Protein AF-0000000087191511 (afdb_homodimer)

Secondary structure (DSSP, 8-state):
--PPPHHHHHHHHHHHHHHTT-EEEE-B-TT-TT--SEEEEETTEEEEEEE--TT----HHHHHHHHHHHHTT--EEEE-SHHHHHHHHHHHHHHHHHHHHHH-/--PPPHHHHHHHHHHHHHHTT-EEEE-B-TT-TT--SEEEEETTEEEEEEE--TT----HHHHHHHHHHHHTT--EEEE-SHHHHHHHHHHHHHHHHHHHHHH-

Nearest PDB structures (foldseek):
  4qbo-assembly1_A-2  TM=9.593E-01  e=1.090E-08  Streptococcus phage P9
  4qbn-assembly1_A  TM=9.266E-01  e=2.218E-06  Salmonella phage SETP3
  4qbl-assembly3_D  TM=7.708E-01  e=3.310E-03  Psychrobacter sp. PRwf-1
  4qbl-assembly1_A  TM=7.466E-01  e=2.429E-02  Psychrobacter sp. PRwf-1
  3fov-assembly1_A  TM=5.081E-01  e=8.968E-03  Rhodopseudomonas palustris CGA009

Organism: Streptomyces mobaraensis (NCBI:txid35621)

pLDDT: mean 93.74, std 12.34, range [38.16, 98.94]

Radius of gyration: 17.84 Å; Cα contacts (8 Å, |Δi|>4): 354; chains: 2; bounding box: 36×60×48 Å

InterPro domains:
  IPR011856 tRNA endonuclease-like domain superfamily [G3DSA:3.40.1350.10] (3-92)
  IPR014883 VRR-NUC domain [PF08774] (28-79)
  IPR014883 VRR-NUC domain [SM00990] (4-83)

Sequence (208 aa):
MTRTRESTIEDYLLSQCRAHGFLCLKFVSPARGGVPDRIVVTPCGTVFVEVKRPGGQLRKLQQLTHAKLRRHGAEVHVVDDKPSVDVFIAHLFKTASGQQRAASMTRTRESTIEDYLLSQCRAHGFLCLKFVSPARGGVPDRIVVTPCGTVFVEVKRPGGQLRKLQQLTHAKLRRHGAEVHVVDDKPSVDVFIAHLFKTASGQQRAAS

Solvent-accessible surface area (backbone atoms only — not comparable to full-atom values): 11068 Å² total; per-residue (Å²): 127,87,74,67,52,45,63,58,41,49,51,48,45,51,51,51,29,54,75,71,67,32,45,73,40,54,46,41,32,84,100,48,74,38,63,43,51,27,36,37,30,27,74,69,41,49,37,34,34,28,73,34,28,68,89,55,73,80,50,69,57,30,50,52,38,48,49,51,43,39,75,31,37,42,50,76,45,77,29,35,41,66,69,48,38,50,51,50,50,51,50,54,47,50,53,36,50,53,52,52,58,68,70,98,126,86,74,67,50,45,65,58,40,48,51,50,45,52,52,51,29,54,75,69,66,33,44,72,40,54,45,41,30,85,98,48,74,39,63,43,49,27,38,38,31,27,74,70,42,48,36,33,35,29,74,34,28,69,88,55,74,79,50,70,56,30,50,53,37,50,50,50,43,41,74,29,38,42,51,75,46,79,31,35,41,67,67,49,38,52,51,51,52,50,51,54,48,52,52,37,51,54,53,51,57,69,73,98

Foldseek 3Di:
DPFDDLVVQVVLLCVLCVVVVKDKDQDDDPPQPQFAGIWIQDPLGIAGEHTAAVVDDRDPSNVVVVVVCVVVPHHYYYDHDNVSSVVVSVVRVVSRVVVVVVVD/DPFDDLVVQVVLLCVLCVVVVKDKDQDDDPPQPQFAGIWIQDPLGIAGEHTAAVVDDRDPSNVVVVVVCVVVPHHYYYDHDNVSSVVVSVVRVVSRVVVVVVVD

Structure (mmCIF, N/CA/C/O backbone):
data_AF-0000000087191511-model_v1
#
loop_
_entity.id
_entity.type
_entity.pdbx_description
1 polymer 'VRR-NUC domain-containing protein'
#
loop_
_atom_site.group_PDB
_atom_site.id
_atom_site.type_symbol
_atom_site.label_atom_id
_atom_site.label_alt_id
_atom_site.label_comp_id
_atom_site.label_asym_id
_atom_site.label_entity_id
_atom_site.label_seq_id
_atom_site.pdbx_PDB_ins_code
_atom_site.Cartn_x
_atom_site.Cartn_y
_atom_site.Cartn_z
_atom_site.occupancy
_atom_site.B_iso_or_equiv
_atom_site.auth_seq_id
_atom_site.auth_comp_id
_atom_site.auth_asym_id
_atom_site.auth_atom_id
_atom_site.pdbx_PDB_model_num
ATOM 1 N N . MET A 1 1 ? -7.117 -35.781 -4.031 1 53.19 1 MET A N 1
ATOM 2 C CA . MET A 1 1 ? -6.227 -34.844 -4.707 1 53.19 1 MET A CA 1
ATOM 3 C C . MET A 1 1 ? -5.852 -33.688 -3.781 1 53.19 1 MET A C 1
ATOM 5 O O . MET A 1 1 ? -6.727 -33 -3.246 1 53.19 1 MET A O 1
ATOM 9 N N . THR A 1 2 ? -4.734 -33.812 -3.141 1 68.69 2 THR A N 1
ATOM 10 C CA . THR A 1 2 ? -4.359 -32.938 -2.025 1 68.69 2 THR A CA 1
ATOM 11 C C . THR A 1 2 ? -4.586 -31.469 -2.379 1 68.69 2 THR A C 1
ATOM 13 O O . THR A 1 2 ? -4.242 -31.031 -3.477 1 68.69 2 THR A O 1
ATOM 16 N N . ARG A 1 3 ? -5.598 -30.828 -1.745 1 85.25 3 ARG A N 1
ATOM 17 C CA . ARG A 1 3 ? -5.996 -29.453 -1.972 1 85.25 3 ARG A CA 1
ATOM 18 C C . ARG A 1 3 ? -4.805 -28.516 -1.834 1 85.25 3 ARG A C 1
ATOM 20 O O . ARG A 1 3 ? -4.07 -28.562 -0.844 1 85.25 3 ARG A O 1
ATOM 27 N N . THR A 1 4 ? -4.52 -27.812 -2.928 1 91 4 THR A N 1
ATOM 28 C CA . THR A 1 4 ? -3.428 -26.844 -2.887 1 91 4 THR A CA 1
ATOM 29 C C . THR A 1 4 ? -3.633 -25.844 -1.751 1 91 4 THR A C 1
ATOM 31 O O . THR A 1 4 ? -4.711 -25.266 -1.613 1 91 4 THR A O 1
ATOM 34 N N . ARG A 1 5 ? -2.668 -25.734 -0.906 1 95 5 ARG A N 1
ATOM 35 C CA . ARG A 1 5 ? -2.707 -24.812 0.219 1 95 5 ARG A CA 1
ATOM 36 C C . ARG A 1 5 ? -2.5 -23.375 -0.249 1 95 5 ARG A C 1
ATOM 38 O O . ARG A 1 5 ? -1.756 -23.125 -1.199 1 95 5 ARG A O 1
ATOM 45 N N . GLU A 1 6 ? -3.139 -22.484 0.484 1 97.38 6 GLU A N 1
ATOM 46 C CA . GLU A 1 6 ? -2.982 -21.062 0.186 1 97.38 6 GLU A CA 1
ATOM 47 C C . GLU A 1 6 ? -1.516 -20.641 0.254 1 97.38 6 GLU A C 1
ATOM 49 O O . GLU A 1 6 ? -1.059 -19.828 -0.557 1 97.38 6 GLU A O 1
ATOM 54 N N . SER A 1 7 ? -0.73 -21.234 1.152 1 97.94 7 SER A N 1
ATOM 55 C CA . SER A 1 7 ? 0.676 -20.891 1.339 1 97.94 7 SER A CA 1
ATOM 56 C C . SER A 1 7 ? 1.492 -21.219 0.09 1 97.94 7 SER A C 1
ATOM 58 O O . SER A 1 7 ? 2.471 -20.531 -0.211 1 97.94 7 SER A O 1
ATOM 60 N N . THR A 1 8 ? 1.096 -22.219 -0.636 1 98.12 8 THR A N 1
ATOM 61 C CA . THR A 1 8 ? 1.777 -22.578 -1.873 1 98.12 8 THR A CA 1
ATOM 62 C C . THR A 1 8 ? 1.661 -21.469 -2.902 1 98.12 8 THR A C 1
ATOM 64 O O . THR A 1 8 ? 2.637 -21.125 -3.578 1 98.12 8 THR A O 1
ATOM 67 N N . ILE A 1 9 ? 0.481 -20.953 -3.055 1 98.62 9 ILE A N 1
ATOM 68 C CA . ILE A 1 9 ? 0.229 -19.875 -4.004 1 98.62 9 ILE A CA 1
ATOM 69 C C . ILE A 1 9 ? 0.927 -18.594 -3.539 1 98.62 9 ILE A C 1
ATOM 71 O O . ILE A 1 9 ? 1.533 -17.891 -4.34 1 98.62 9 ILE A O 1
ATOM 75 N N . GLU A 1 10 ? 0.868 -18.312 -2.229 1 98.75 10 GLU A N 1
ATOM 76 C CA . GLU A 1 10 ? 1.534 -17.141 -1.665 1 98.75 10 GLU A CA 1
ATOM 77 C C . GLU A 1 10 ? 3.045 -17.219 -1.877 1 98.75 10 GLU A C 1
ATOM 79 O O . GLU A 1 10 ? 3.664 -16.234 -2.291 1 98.75 10 GLU A O 1
ATOM 84 N N . ASP A 1 11 ? 3.613 -18.375 -1.622 1 98.75 11 ASP A N 1
ATOM 85 C CA . ASP A 1 11 ? 5.047 -18.562 -1.826 1 98.75 11 ASP A CA 1
ATOM 86 C C . ASP A 1 11 ? 5.422 -18.359 -3.293 1 98.75 11 ASP A C 1
ATOM 88 O O . ASP A 1 11 ? 6.465 -17.781 -3.598 1 98.75 11 ASP A O 1
ATOM 92 N N . TYR A 1 12 ? 4.609 -18.891 -4.176 1 98.81 12 TYR A N 1
ATOM 93 C CA . TYR A 1 12 ? 4.855 -18.734 -5.605 1 98.81 12 TYR A CA 1
ATOM 94 C C . TYR A 1 12 ? 4.77 -17.266 -6.02 1 98.81 12 TYR A C 1
ATOM 96 O O . TYR A 1 12 ? 5.594 -16.781 -6.801 1 98.81 12 TYR A O 1
ATOM 104 N N . LEU A 1 13 ? 3.781 -16.531 -5.5 1 98.88 13 LEU A N 1
ATOM 105 C CA . LEU A 1 13 ? 3.662 -15.094 -5.746 1 98.88 13 LEU A CA 1
ATOM 106 C C . LEU A 1 13 ? 4.93 -14.359 -5.324 1 98.88 13 LEU A C 1
ATOM 108 O O . LEU A 1 13 ? 5.48 -13.57 -6.09 1 98.88 13 LEU A O 1
ATOM 112 N N . LEU A 1 14 ? 5.406 -14.648 -4.055 1 98.81 14 LEU A N 1
ATOM 113 C CA . LEU A 1 14 ? 6.602 -14 -3.537 1 98.81 14 LEU A CA 1
ATOM 114 C C . LEU A 1 14 ? 7.812 -14.305 -4.414 1 98.81 14 LEU A C 1
ATOM 116 O O . LEU A 1 14 ? 8.602 -13.406 -4.723 1 98.81 14 LEU A O 1
ATOM 120 N N . SER A 1 15 ? 7.926 -15.586 -4.816 1 98.81 15 SER A N 1
ATOM 121 C CA . SER A 1 15 ? 9.039 -16 -5.664 1 98.81 15 SER A CA 1
ATOM 122 C C . SER A 1 15 ? 9 -15.297 -7.016 1 98.81 15 SER A C 1
ATOM 124 O O . SER A 1 15 ? 10.039 -14.867 -7.527 1 98.81 15 SER A O 1
ATOM 126 N N . GLN A 1 16 ? 7.859 -15.195 -7.645 1 98.81 16 GLN A N 1
ATOM 127 C CA . GLN A 1 16 ? 7.719 -14.547 -8.945 1 98.81 16 GLN A CA 1
ATOM 128 C C . GLN A 1 16 ? 8 -13.055 -8.844 1 98.81 16 GLN A C 1
ATOM 130 O O . GLN A 1 16 ? 8.656 -12.477 -9.719 1 98.81 16 GLN A O 1
ATOM 135 N N . CYS A 1 17 ? 7.492 -12.398 -7.797 1 98.69 17 CYS A N 1
ATOM 136 C CA . CYS A 1 17 ? 7.805 -10.992 -7.598 1 98.69 17 CYS A CA 1
ATOM 137 C C . CYS A 1 17 ? 9.312 -10.773 -7.52 1 98.69 17 CYS A C 1
ATOM 139 O O . CYS A 1 17 ? 9.844 -9.883 -8.18 1 98.69 17 CYS A O 1
ATOM 141 N N . ARG A 1 18 ? 9.891 -11.586 -6.703 1 98.25 18 ARG A N 1
ATOM 142 C CA . ARG A 1 18 ? 11.336 -11.477 -6.551 1 98.25 18 ARG A CA 1
ATOM 143 C C . ARG A 1 18 ? 12.047 -11.672 -7.891 1 98.25 18 ARG A C 1
ATOM 145 O O . ARG A 1 18 ? 12.945 -10.906 -8.234 1 98.25 18 ARG A O 1
ATOM 152 N N . ALA A 1 19 ? 11.656 -12.625 -8.656 1 98.06 19 ALA A N 1
ATOM 153 C CA . ALA A 1 19 ? 12.281 -12.953 -9.93 1 98.06 19 ALA A CA 1
ATOM 154 C C . ALA A 1 19 ? 12.156 -11.797 -10.922 1 98.06 19 ALA A C 1
ATOM 156 O O . ALA A 1 19 ? 12.992 -11.633 -11.805 1 98.06 19 ALA A O 1
ATOM 157 N N . HIS A 1 20 ? 11.18 -11.008 -10.766 1 97.38 20 HIS A N 1
ATOM 158 C CA . HIS A 1 20 ? 10.914 -9.961 -11.742 1 97.38 20 HIS A CA 1
ATOM 159 C C . HIS A 1 20 ? 11.242 -8.578 -11.172 1 97.38 20 HIS A C 1
ATOM 161 O O . HIS A 1 20 ? 10.93 -7.559 -11.797 1 97.38 20 HIS A O 1
ATOM 167 N N . GLY A 1 21 ? 11.742 -8.523 -9.922 1 96.94 21 GLY A N 1
ATOM 168 C CA . GLY A 1 21 ? 12.219 -7.285 -9.336 1 96.94 21 GLY A CA 1
ATOM 169 C C . GLY A 1 21 ? 11.109 -6.453 -8.719 1 96.94 21 GLY A C 1
ATOM 170 O O . GLY A 1 21 ? 11.242 -5.234 -8.586 1 96.94 21 GLY A O 1
ATOM 171 N N . PHE A 1 22 ? 10.008 -7.035 -8.469 1 98.25 22 PHE A N 1
ATOM 172 C CA . PHE A 1 22 ? 8.922 -6.352 -7.777 1 98.25 22 PHE A CA 1
ATOM 173 C C . PHE A 1 22 ? 9.039 -6.531 -6.27 1 98.25 22 PHE A C 1
ATOM 175 O O . PHE A 1 22 ? 9.477 -7.586 -5.801 1 98.25 22 PHE A O 1
ATOM 182 N N . LEU A 1 23 ? 8.734 -5.523 -5.539 1 98.62 23 LEU A N 1
ATOM 183 C CA . LEU A 1 23 ? 8.719 -5.609 -4.086 1 98.62 23 LEU A CA 1
ATOM 184 C C . LEU A 1 23 ? 7.344 -6.016 -3.578 1 98.62 23 LEU A C 1
ATOM 186 O O . LEU A 1 23 ? 6.348 -5.34 -3.859 1 98.62 23 LEU A O 1
ATOM 190 N N . CYS A 1 24 ? 7.277 -7.168 -2.93 1 98.81 24 CYS A N 1
ATOM 191 C CA . CYS A 1 24 ? 6.027 -7.734 -2.438 1 98.81 24 CYS A CA 1
ATOM 192 C C . CYS A 1 24 ? 5.98 -7.715 -0.914 1 98.81 24 CYS A C 1
ATOM 194 O O . CYS A 1 24 ? 6.707 -8.461 -0.256 1 98.81 24 CYS A O 1
ATOM 196 N N . LEU A 1 25 ? 5.098 -6.887 -0.295 1 98.81 25 LEU A N 1
ATOM 197 C CA . LEU A 1 25 ? 5.055 -6.676 1.148 1 98.81 25 LEU A CA 1
ATOM 198 C C 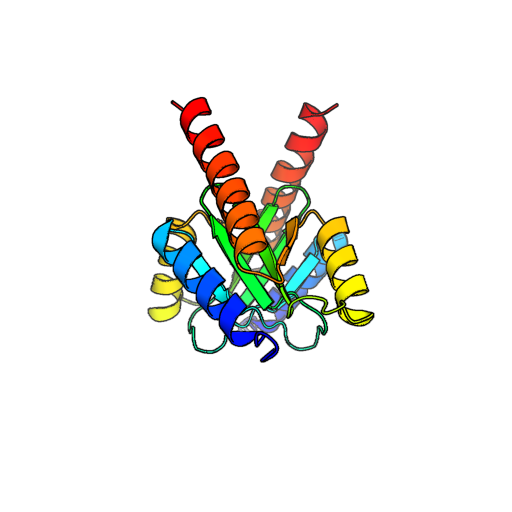. LEU A 1 25 ? 3.775 -7.254 1.743 1 98.81 25 LEU A C 1
ATOM 200 O O . LEU A 1 25 ? 2.701 -7.145 1.146 1 98.81 25 LEU A O 1
ATOM 204 N N . LYS A 1 26 ? 3.92 -7.906 2.891 1 98.81 26 LYS A N 1
ATOM 205 C CA . LYS A 1 26 ? 2.709 -8.242 3.633 1 98.81 26 LYS A CA 1
ATOM 206 C C . LYS A 1 26 ? 1.94 -6.984 4.031 1 98.81 26 LYS A C 1
ATOM 208 O O . LYS A 1 26 ? 2.539 -5.992 4.449 1 98.81 26 LYS A O 1
ATOM 213 N N . PHE A 1 27 ? 0.687 -7.008 3.896 1 98.88 27 PHE A N 1
ATOM 214 C CA . PHE A 1 27 ? -0.136 -5.848 4.215 1 98.88 27 PHE A CA 1
ATOM 215 C C . PHE A 1 27 ? -1.101 -6.16 5.352 1 98.88 27 PHE A C 1
ATOM 217 O O . PHE A 1 27 ? -1.953 -7.043 5.223 1 98.88 27 PHE A O 1
ATOM 224 N N . VAL A 1 28 ? -0.92 -5.535 6.434 1 98.81 28 VAL A N 1
ATOM 225 C CA . VAL A 1 28 ? -1.835 -5.543 7.566 1 98.81 28 VAL A CA 1
ATOM 226 C C . VAL A 1 28 ? -2.258 -4.113 7.902 1 98.81 28 VAL A C 1
ATOM 228 O O . VAL A 1 28 ? -1.428 -3.203 7.922 1 98.81 28 VAL A O 1
ATOM 231 N N . SER A 1 29 ? -3.453 -3.852 8 1 98.75 29 SER A N 1
ATOM 232 C CA . SER A 1 29 ? -4 -2.574 8.445 1 98.75 29 SER A CA 1
ATOM 233 C C . SER A 1 29 ? -4.871 -2.75 9.688 1 98.75 29 SER A C 1
ATOM 235 O O . SER A 1 29 ? -6.066 -3.025 9.578 1 98.75 29 SER A O 1
ATOM 237 N N . PRO A 1 30 ? -4.195 -2.494 10.82 1 97.31 30 PRO A N 1
ATOM 238 C CA . PRO A 1 30 ? -4.969 -2.684 12.055 1 97.31 30 PRO A CA 1
ATOM 239 C C . PRO A 1 30 ? -6.281 -1.905 12.047 1 97.31 30 PRO A C 1
ATOM 241 O O . PRO A 1 30 ? -6.332 -0.776 11.555 1 97.31 30 PRO A O 1
ATOM 244 N N . ALA A 1 31 ? -7.355 -2.432 12.516 1 91.69 31 ALA A N 1
ATOM 245 C CA . ALA A 1 31 ? -8.688 -1.854 12.688 1 91.69 31 ALA A CA 1
ATOM 246 C C . ALA A 1 31 ? -9.492 -1.941 11.398 1 91.69 31 ALA A C 1
ATOM 248 O O . ALA A 1 31 ? -10.664 -1.551 11.359 1 91.69 31 ALA A O 1
ATOM 249 N N . ARG A 1 32 ? -8.742 -2.371 10.281 1 96.69 32 ARG A N 1
ATOM 250 C CA . ARG A 1 32 ? -9.445 -2.578 9.023 1 96.69 32 ARG A CA 1
ATOM 251 C C . ARG A 1 32 ? -9.359 -4.031 8.57 1 96.69 32 ARG A C 1
ATOM 253 O O . ARG A 1 32 ? -8.289 -4.5 8.18 1 96.69 32 ARG A O 1
ATOM 260 N N . GLY A 1 33 ? -10.484 -4.656 8.656 1 97.44 33 GLY A N 1
ATOM 261 C CA . GLY A 1 33 ? -10.523 -6.043 8.211 1 97.44 33 GLY A CA 1
ATOM 262 C C . GLY A 1 33 ? -10.664 -6.188 6.711 1 97.44 33 GLY A C 1
ATOM 263 O O . GLY A 1 33 ? -11.078 -5.25 6.027 1 97.44 33 GLY A O 1
ATOM 264 N N . GLY A 1 34 ? -10.266 -7.254 6.191 1 98.69 34 GLY A N 1
ATOM 265 C CA . GLY A 1 34 ? -10.555 -7.633 4.816 1 98.69 34 GLY A CA 1
ATOM 266 C C . GLY A 1 34 ? -9.57 -7.047 3.822 1 98.69 34 GLY A C 1
ATOM 267 O O . GLY A 1 34 ? -9.766 -7.168 2.609 1 98.69 34 GLY A O 1
ATOM 268 N N . VAL A 1 35 ? -8.531 -6.371 4.293 1 98.88 35 VAL A N 1
ATOM 269 C CA . VAL A 1 35 ? -7.562 -5.812 3.355 1 98.88 35 VAL A CA 1
ATOM 270 C C . VAL A 1 35 ? -6.855 -6.938 2.607 1 98.88 35 VAL A C 1
ATOM 272 O O . VAL A 1 35 ? -6.758 -8.062 3.111 1 98.88 35 VAL A O 1
ATOM 275 N N . PRO A 1 36 ? -6.406 -6.688 1.38 1 98.94 36 PRO A N 1
ATOM 276 C CA . PRO A 1 36 ? -5.68 -7.723 0.636 1 98.94 36 PRO A CA 1
ATOM 277 C C . PRO A 1 36 ? -4.41 -8.18 1.349 1 98.94 36 PRO A C 1
ATOM 279 O O . PRO A 1 36 ? -3.85 -7.438 2.158 1 98.94 36 PRO A O 1
ATOM 282 N N . ASP A 1 37 ? -3.92 -9.305 1.039 1 98.88 37 ASP A N 1
ATOM 283 C CA . ASP A 1 37 ? -2.812 -9.961 1.73 1 98.88 37 ASP A CA 1
ATOM 284 C C . ASP A 1 37 ? -1.498 -9.227 1.474 1 98.88 37 ASP A C 1
ATOM 286 O O . ASP A 1 37 ? -0.616 -9.203 2.334 1 98.88 37 ASP A O 1
ATOM 290 N N . ARG A 1 38 ? -1.347 -8.703 0.227 1 98.94 38 ARG A N 1
ATOM 291 C CA . ARG A 1 38 ? -0.048 -8.188 -0.189 1 98.94 38 ARG A CA 1
ATOM 292 C C . ARG A 1 38 ? -0.195 -6.848 -0.904 1 98.94 38 ARG A C 1
ATOM 294 O O . ARG A 1 38 ? -1.213 -6.59 -1.551 1 98.94 38 ARG A O 1
ATOM 301 N N . ILE A 1 39 ? 0.798 -6.051 -0.769 1 98.94 39 ILE A N 1
ATOM 302 C CA . ILE A 1 39 ? 1.064 -4.883 -1.602 1 98.94 39 ILE A CA 1
ATOM 303 C C . ILE A 1 39 ? 2.271 -5.152 -2.498 1 98.94 39 ILE A C 1
ATOM 305 O O . ILE A 1 39 ? 3.32 -5.59 -2.02 1 98.94 39 ILE A O 1
ATOM 309 N N . VAL A 1 40 ? 2.123 -4.938 -3.732 1 98.88 40 VAL A N 1
ATOM 310 C CA . VAL A 1 40 ? 3.23 -5.125 -4.66 1 98.88 40 VAL A CA 1
ATOM 311 C C . VAL A 1 40 ? 3.635 -3.783 -5.266 1 98.88 40 VAL A C 1
ATOM 313 O O . VAL A 1 40 ? 2.814 -3.102 -5.883 1 98.88 40 VAL A O 1
ATOM 316 N N . VAL A 1 41 ? 4.871 -3.398 -5.043 1 98.69 41 VAL A N 1
ATOM 317 C CA . VAL A 1 41 ? 5.43 -2.131 -5.504 1 98.69 41 VAL A CA 1
ATOM 318 C C . VAL A 1 41 ? 6.227 -2.355 -6.789 1 98.69 41 VAL A C 1
ATOM 320 O O . VAL A 1 41 ? 7.129 -3.195 -6.828 1 98.69 41 VAL A O 1
ATOM 323 N N . THR A 1 42 ? 5.867 -1.657 -7.805 1 97.88 42 THR A N 1
ATOM 324 C CA . THR A 1 42 ? 6.531 -1.719 -9.102 1 97.88 42 THR A CA 1
ATOM 325 C C . THR A 1 42 ? 6.852 -0.317 -9.617 1 97.88 42 THR A C 1
ATOM 327 O O . THR A 1 42 ? 6.344 0.673 -9.086 1 97.88 42 THR A O 1
ATOM 330 N N . PRO A 1 43 ? 7.637 -0.196 -10.664 1 95.88 43 PRO A N 1
ATOM 331 C CA . PRO A 1 43 ? 7.93 1.129 -11.219 1 95.88 43 PRO A CA 1
ATOM 332 C C . PRO A 1 43 ? 6.691 1.823 -11.773 1 95.88 43 PRO A C 1
ATOM 334 O O . PRO A 1 43 ? 6.684 3.047 -11.938 1 95.88 43 PRO A O 1
ATOM 337 N N . CYS A 1 44 ? 5.699 1.089 -12.07 1 94.94 44 CYS A N 1
ATOM 338 C CA . CYS A 1 44 ? 4.523 1.674 -12.703 1 94.94 44 CYS A CA 1
ATOM 339 C C . CYS A 1 44 ? 3.414 1.909 -11.68 1 94.94 44 CYS A C 1
ATOM 341 O O . CYS A 1 44 ? 2.332 2.381 -12.031 1 94.94 44 CYS A O 1
ATOM 343 N N . GLY A 1 45 ? 3.721 1.587 -10.5 1 96.31 45 GLY A N 1
ATOM 344 C CA . GLY A 1 45 ? 2.742 1.854 -9.461 1 96.31 45 GLY A CA 1
ATOM 345 C C . GLY A 1 45 ? 2.658 0.751 -8.422 1 96.31 45 GLY A C 1
ATOM 346 O O . GLY A 1 45 ? 3.385 -0.243 -8.508 1 96.31 45 GLY A O 1
ATOM 347 N N . THR A 1 46 ? 1.856 0.927 -7.414 1 98.38 46 THR A N 1
ATOM 348 C CA . THR A 1 46 ? 1.598 0.006 -6.312 1 98.38 46 THR A CA 1
ATOM 349 C C . THR A 1 46 ? 0.222 -0.637 -6.457 1 98.38 46 THR A C 1
ATOM 351 O O . THR A 1 46 ? -0.77 0.053 -6.703 1 98.38 46 THR A O 1
ATOM 354 N N . VAL A 1 47 ? 0.182 -1.983 -6.363 1 98.69 47 VAL A N 1
ATOM 355 C CA . VAL A 1 47 ? -1.075 -2.709 -6.516 1 98.69 47 VAL A CA 1
ATOM 356 C C . VAL A 1 47 ? -1.276 -3.65 -5.328 1 98.69 47 VAL A C 1
ATOM 358 O O . VAL A 1 47 ? -0.326 -3.959 -4.605 1 98.69 47 VAL A O 1
ATOM 361 N N . PHE A 1 48 ? -2.549 -4.078 -5.094 1 98.94 48 PHE A N 1
ATOM 362 C CA . PHE A 1 48 ? -2.902 -4.969 -3.994 1 98.94 48 PHE A CA 1
ATOM 363 C C . PHE A 1 48 ? -3.256 -6.359 -4.516 1 98.94 48 PHE A C 1
ATOM 365 O O . PHE A 1 48 ? -3.89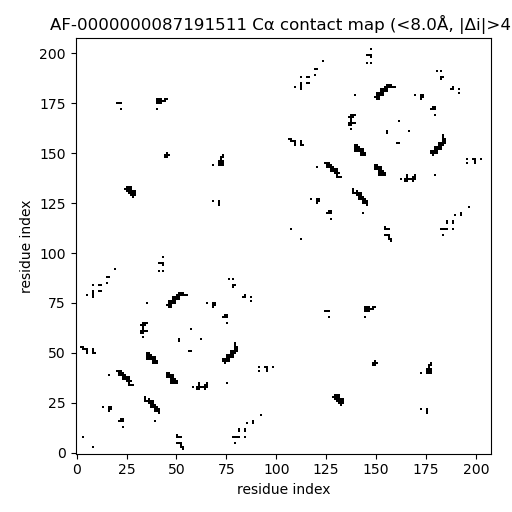3 -6.488 -5.562 1 98.94 48 PHE A O 1
ATOM 372 N N . VAL A 1 49 ? -2.885 -7.398 -3.793 1 98.94 49 VAL A N 1
ATOM 373 C CA . VAL A 1 49 ? -3.178 -8.75 -4.266 1 98.94 49 VAL A CA 1
ATOM 374 C C . VAL A 1 49 ? -3.691 -9.602 -3.105 1 98.94 49 VAL A C 1
ATOM 376 O O . VAL A 1 49 ? -3.129 -9.57 -2.008 1 98.94 49 VAL A O 1
ATOM 379 N N . GLU A 1 50 ? -4.777 -10.227 -3.262 1 98.94 50 GLU A N 1
ATOM 380 C CA . GLU A 1 50 ? -5.383 -11.211 -2.371 1 98.94 50 GLU A CA 1
ATOM 381 C C . GLU A 1 50 ? -5.105 -12.633 -2.85 1 98.94 50 GLU A C 1
ATOM 383 O O . GLU A 1 50 ? -5.285 -12.938 -4.031 1 98.94 50 GLU A O 1
ATOM 388 N N . VAL A 1 51 ? -4.633 -13.43 -1.965 1 98.94 51 VAL A N 1
ATOM 389 C CA . VAL A 1 51 ? -4.32 -14.812 -2.318 1 98.94 51 VAL A CA 1
ATOM 390 C C . VAL A 1 51 ? -5.402 -15.742 -1.773 1 98.94 51 VAL A C 1
ATOM 392 O O . VAL A 1 51 ? -5.805 -15.625 -0.614 1 98.94 51 VAL A O 1
ATOM 395 N N . LYS A 1 52 ? -5.895 -16.562 -2.623 1 98.75 52 LYS A N 1
ATOM 396 C CA . LYS A 1 52 ? -6.859 -17.594 -2.256 1 98.75 52 LYS A CA 1
ATOM 397 C C . LYS A 1 52 ? -6.375 -18.969 -2.684 1 98.75 52 LYS A C 1
ATOM 399 O O . LYS A 1 52 ? -5.508 -19.094 -3.549 1 98.75 52 LYS A O 1
ATOM 404 N N . ARG A 1 53 ? -6.891 -19.984 -2.023 1 97.56 53 ARG A N 1
ATOM 405 C CA . ARG A 1 53 ? -6.746 -21.328 -2.561 1 97.56 53 ARG A CA 1
ATOM 406 C C . ARG A 1 53 ? -7.621 -21.531 -3.793 1 97.56 53 ARG A C 1
ATOM 408 O O . ARG A 1 53 ? -8.578 -20.781 -4.008 1 97.56 53 ARG A O 1
ATOM 415 N N . PRO A 1 54 ? -7.199 -22.531 -4.656 1 96.44 54 PRO A N 1
ATOM 416 C CA . PRO A 1 54 ? -8.047 -22.797 -5.816 1 96.44 54 PRO A CA 1
ATOM 417 C C . PRO A 1 54 ? -9.516 -22.984 -5.445 1 96.44 54 PRO A C 1
ATOM 419 O O . PRO A 1 54 ? -9.836 -23.812 -4.574 1 96.44 54 PRO A O 1
ATOM 422 N N . GLY A 1 55 ? -10.297 -22.203 -6.07 1 93.94 55 GLY A N 1
ATOM 423 C CA . GLY A 1 55 ? -11.727 -22.312 -5.824 1 93.94 55 GLY A CA 1
ATOM 424 C C . GLY A 1 55 ? -12.18 -21.547 -4.598 1 93.94 55 GLY A C 1
ATOM 425 O O . GLY A 1 55 ? -13.375 -21.516 -4.293 1 93.94 55 GLY A O 1
ATOM 426 N N . GLY A 1 56 ? -11.266 -21.016 -3.844 1 96.75 56 GLY A N 1
ATOM 427 C CA . GLY A 1 56 ? -11.625 -20.219 -2.682 1 96.75 56 GLY A CA 1
ATOM 428 C C . GLY A 1 56 ? -12.422 -18.969 -3.035 1 96.75 56 GLY A C 1
ATOM 429 O O . GLY A 1 56 ? -12.188 -18.359 -4.078 1 96.75 56 GLY A O 1
ATOM 430 N N . GLN A 1 57 ? -13.305 -18.656 -2.16 1 97.56 57 GLN A N 1
ATOM 431 C CA . GLN A 1 57 ? -14.125 -17.453 -2.373 1 97.56 57 GLN A CA 1
ATOM 432 C C . GLN A 1 57 ? -13.75 -16.359 -1.392 1 97.56 57 GLN A C 1
ATOM 434 O O . GLN A 1 57 ? -13.375 -16.625 -0.25 1 97.56 57 GLN A O 1
ATOM 439 N N . LEU A 1 58 ? -13.961 -15.156 -1.892 1 98.38 58 LEU A N 1
ATOM 440 C CA . LEU A 1 58 ? -13.773 -14.008 -1.004 1 98.38 58 LEU A CA 1
ATOM 441 C C . LEU A 1 58 ? -14.883 -13.945 0.041 1 98.38 58 LEU A C 1
ATOM 443 O O . LEU A 1 58 ? -16.047 -14.18 -0.272 1 98.38 58 LEU A O 1
ATOM 447 N N . ARG A 1 59 ? -14.453 -13.711 1.268 1 98.5 59 ARG A N 1
ATOM 448 C CA . ARG A 1 59 ? -15.445 -13.391 2.289 1 98.5 59 ARG A CA 1
ATOM 449 C C . ARG A 1 59 ? -16.141 -12.062 1.991 1 98.5 59 ARG A C 1
ATOM 451 O O . ARG A 1 59 ? -15.602 -11.234 1.242 1 98.5 59 ARG A O 1
ATOM 458 N N . LYS A 1 60 ? -17.234 -11.914 2.543 1 98.69 60 LYS A N 1
ATOM 459 C CA . LYS A 1 60 ? -18.016 -10.703 2.316 1 98.69 60 LYS A CA 1
ATOM 460 C C . LYS A 1 60 ? -17.203 -9.453 2.686 1 98.69 60 LYS A C 1
ATOM 462 O O . LYS A 1 60 ? -17.203 -8.477 1.938 1 98.69 60 LYS A O 1
ATOM 467 N N . LEU A 1 61 ? -16.516 -9.453 3.801 1 98.75 61 LEU A N 1
ATOM 468 C CA . LEU A 1 61 ? -15.742 -8.305 4.25 1 98.75 61 LEU A CA 1
ATOM 469 C C . LEU A 1 61 ? -14.609 -7.996 3.275 1 98.75 61 LEU A C 1
ATOM 471 O O . LEU A 1 61 ? -14.305 -6.828 3.014 1 98.75 61 LEU A O 1
ATOM 475 N N . GLN A 1 62 ? -13.953 -9.062 2.764 1 98.88 62 GLN A N 1
ATOM 476 C CA . GLN A 1 62 ? -12.914 -8.859 1.76 1 98.88 62 GLN A CA 1
ATOM 477 C C . GLN A 1 62 ? -13.484 -8.203 0.506 1 98.88 62 GLN A C 1
ATOM 479 O O . GLN A 1 62 ? -12.867 -7.301 -0.063 1 98.88 62 GLN A O 1
ATOM 484 N N . GLN A 1 63 ? -14.656 -8.617 0.094 1 98.88 63 GLN A N 1
ATOM 485 C CA . GLN A 1 63 ? -15.297 -8.055 -1.086 1 98.88 63 GLN A CA 1
ATOM 486 C C . GLN A 1 63 ? -15.578 -6.562 -0.901 1 98.88 63 GLN A C 1
ATOM 488 O O . GLN A 1 63 ? -15.312 -5.762 -1.798 1 98.88 63 GLN A O 1
ATOM 493 N N . LEU A 1 64 ? -16.109 -6.285 0.22 1 98.81 64 LEU A N 1
ATOM 494 C CA . LEU A 1 64 ? -16.453 -4.898 0.509 1 98.81 64 LEU A CA 1
ATOM 495 C C . LEU A 1 64 ? -15.203 -4.031 0.572 1 98.81 64 LEU A C 1
ATOM 497 O O . LEU A 1 64 ? -15.172 -2.939 -0.001 1 98.81 64 LEU A O 1
ATOM 501 N N . THR A 1 65 ? -14.211 -4.543 1.221 1 98.88 65 THR A N 1
ATOM 502 C CA . THR A 1 65 ? -12.969 -3.783 1.354 1 98.88 65 THR A CA 1
ATOM 503 C C . THR A 1 65 ? -12.273 -3.643 0.003 1 98.88 65 THR A C 1
ATOM 505 O O . THR A 1 65 ? -11.789 -2.564 -0.342 1 98.88 65 THR A O 1
ATOM 508 N N . HIS A 1 66 ? -12.227 -4.68 -0.815 1 98.94 66 HIS A N 1
ATOM 509 C CA . HIS A 1 66 ? -11.648 -4.613 -2.154 1 98.94 66 HIS A CA 1
ATOM 510 C C . HIS A 1 66 ? -12.383 -3.584 -3.014 1 98.94 66 HIS A C 1
ATOM 512 O O . HIS A 1 66 ? -11.75 -2.812 -3.738 1 98.94 66 HIS A O 1
ATOM 518 N N . ALA A 1 67 ? -13.688 -3.615 -2.92 1 98.88 67 ALA A N 1
ATOM 519 C CA . ALA A 1 67 ? -14.492 -2.664 -3.684 1 98.88 67 ALA A CA 1
ATOM 520 C C . ALA A 1 67 ? -14.188 -1.229 -3.268 1 98.88 67 ALA A C 1
ATOM 522 O O . ALA A 1 67 ? -14.094 -0.336 -4.113 1 98.88 67 ALA A O 1
ATOM 523 N N . LYS A 1 68 ? -14.062 -1.036 -2.021 1 98.81 68 LYS A N 1
ATOM 524 C CA . LYS A 1 68 ? -13.719 0.291 -1.519 1 98.81 68 LYS A CA 1
ATOM 525 C C . LYS A 1 68 ? -12.359 0.744 -2.047 1 98.81 68 LYS A C 1
ATOM 527 O O . LYS A 1 68 ? -12.211 1.884 -2.494 1 98.81 68 LYS A O 1
ATOM 532 N N . LEU A 1 69 ? -11.375 -0.128 -1.941 1 98.81 69 LEU A N 1
ATOM 533 C CA . LEU A 1 69 ? -10.055 0.165 -2.488 1 98.81 69 LEU A CA 1
ATOM 534 C C . LEU A 1 69 ? -10.148 0.544 -3.963 1 98.81 69 LEU A C 1
ATOM 536 O O . LEU A 1 69 ? -9.586 1.559 -4.383 1 98.81 69 LEU A O 1
ATOM 540 N N . ARG A 1 70 ? -10.945 -0.204 -4.688 1 98.81 70 ARG A N 1
ATOM 541 C CA . ARG A 1 70 ? -11.078 0.041 -6.121 1 98.81 70 ARG A CA 1
ATOM 542 C C . ARG A 1 70 ? -11.773 1.372 -6.383 1 98.81 70 ARG A C 1
ATOM 544 O O . ARG A 1 70 ? -11.398 2.104 -7.301 1 98.81 70 ARG A O 1
ATOM 551 N N . ARG A 1 71 ? -12.75 1.666 -5.609 1 98.5 71 ARG A N 1
ATOM 552 C CA . ARG A 1 71 ? -13.484 2.914 -5.77 1 98.5 71 ARG A CA 1
ATOM 553 C C . ARG A 1 71 ? -12.57 4.121 -5.578 1 98.5 71 ARG A C 1
ATOM 555 O O . ARG A 1 71 ? -12.797 5.18 -6.172 1 98.5 71 ARG A O 1
ATOM 562 N N . HIS A 1 72 ? -11.562 3.924 -4.84 1 98.25 72 HIS A N 1
ATOM 563 C CA . HIS A 1 72 ? -10.641 5.023 -4.57 1 98.25 72 HIS A CA 1
ATOM 564 C C . HIS A 1 72 ? -9.461 5.004 -5.535 1 98.25 72 HIS A C 1
ATOM 566 O O . HIS A 1 72 ? -8.531 5.797 -5.395 1 98.25 72 HIS A O 1
ATOM 572 N N . GLY A 1 73 ? -9.438 4.035 -6.434 1 97.56 73 GLY A N 1
ATOM 573 C CA . GLY A 1 73 ? -8.461 4.078 -7.512 1 97.56 73 GLY A CA 1
ATOM 574 C C . GLY A 1 73 ? -7.441 2.959 -7.438 1 97.56 73 GLY A C 1
ATOM 575 O O . GLY A 1 73 ? -6.578 2.844 -8.312 1 97.56 73 GLY A O 1
ATOM 576 N N . ALA A 1 74 ? -7.543 2.129 -6.477 1 98.62 74 ALA A N 1
ATOM 577 C CA . ALA A 1 74 ? -6.555 1.066 -6.312 1 98.62 74 ALA A CA 1
ATOM 578 C C . ALA A 1 74 ? -6.793 -0.066 -7.309 1 98.62 74 ALA A C 1
ATOM 580 O O . ALA A 1 74 ? -7.938 -0.371 -7.648 1 98.62 74 ALA A O 1
ATOM 581 N N . GLU A 1 75 ? -5.703 -0.607 -7.723 1 98.44 75 GLU A N 1
ATOM 582 C CA . GLU A 1 75 ? -5.773 -1.876 -8.445 1 98.44 75 GLU A CA 1
ATOM 583 C C . GLU A 1 75 ? -5.68 -3.061 -7.484 1 98.44 75 GLU A C 1
ATOM 585 O O . GLU A 1 75 ? -4.707 -3.188 -6.742 1 98.44 75 GLU A O 1
ATOM 590 N N . VAL A 1 76 ? -6.699 -3.91 -7.453 1 98.94 76 VAL A N 1
ATOM 591 C CA . VAL A 1 76 ? -6.77 -5.055 -6.555 1 98.94 76 VAL A CA 1
ATOM 592 C C . VAL A 1 76 ? -6.957 -6.336 -7.363 1 98.94 76 VAL A C 1
ATOM 594 O O . VAL A 1 76 ? -7.871 -6.434 -8.188 1 98.94 76 VAL A O 1
ATOM 597 N N . HIS A 1 77 ? -6.094 -7.336 -7.145 1 98.88 77 HIS A N 1
ATOM 598 C CA . HIS A 1 77 ? -6.148 -8.617 -7.836 1 98.88 77 HIS A CA 1
ATOM 599 C C . HIS A 1 77 ? -6.352 -9.766 -6.855 1 98.88 77 HIS A C 1
ATOM 601 O O . HIS A 1 77 ? -5.93 -9.68 -5.699 1 98.88 77 HIS A O 1
ATOM 607 N N . VAL A 1 78 ? -7.02 -10.758 -7.348 1 98.94 78 VAL A N 1
ATOM 608 C CA . VAL A 1 78 ? -7.121 -12.023 -6.621 1 98.94 78 VAL A CA 1
ATOM 609 C C . VAL A 1 78 ? -6.418 -13.125 -7.402 1 98.94 78 VAL A C 1
ATOM 611 O O . VAL A 1 78 ? -6.656 -13.297 -8.602 1 98.94 78 VAL A O 1
ATOM 614 N N . VAL A 1 79 ? -5.566 -13.812 -6.789 1 98.88 79 VAL A N 1
ATOM 615 C CA . VAL A 1 79 ? -4.898 -14.961 -7.398 1 98.88 79 VAL A CA 1
ATOM 616 C C . VAL A 1 79 ? -5.164 -16.203 -6.562 1 98.88 79 VAL A C 1
ATOM 618 O O . VAL A 1 79 ? -5.168 -16.156 -5.332 1 98.88 79 VAL A O 1
ATOM 621 N N . ASP A 1 80 ? -5.387 -17.344 -7.266 1 98.69 80 ASP A N 1
ATOM 622 C CA . ASP A 1 80 ? -5.762 -18.531 -6.504 1 98.69 80 ASP A CA 1
ATOM 623 C C . ASP A 1 80 ? -5.102 -19.797 -7.078 1 98.69 80 ASP A C 1
ATOM 625 O O . ASP A 1 80 ? -5.453 -20.906 -6.707 1 98.69 80 ASP A O 1
ATOM 629 N N . ASP A 1 81 ? -4.234 -19.609 -8.023 1 98.5 81 ASP A N 1
ATOM 630 C CA . ASP A 1 81 ? -3.381 -20.656 -8.555 1 98.5 81 ASP A CA 1
ATOM 631 C C . ASP A 1 81 ? -2.141 -20.078 -9.227 1 98.5 81 ASP A C 1
ATOM 633 O O . ASP A 1 81 ? -2.021 -18.859 -9.375 1 98.5 81 ASP A O 1
ATOM 637 N N . LYS A 1 82 ? -1.199 -20.984 -9.555 1 98.44 82 LYS A N 1
ATOM 638 C CA . LYS A 1 82 ? 0.061 -20.531 -10.133 1 98.44 82 LYS A CA 1
ATOM 639 C C . LYS A 1 82 ? -0.171 -19.828 -11.469 1 98.44 82 LYS A C 1
ATOM 641 O O . LYS A 1 82 ? 0.401 -18.766 -11.727 1 98.44 82 LYS A O 1
ATOM 646 N N . PRO A 1 83 ? -1.042 -20.328 -12.375 1 98.62 83 PRO A N 1
ATOM 647 C CA . PRO A 1 83 ? -1.291 -19.625 -13.633 1 98.62 83 PRO A CA 1
ATOM 648 C C . PRO A 1 83 ? -1.842 -18.219 -13.422 1 98.62 83 PRO A C 1
ATOM 650 O O . PRO A 1 83 ? -1.461 -17.281 -14.133 1 98.62 83 PRO A O 1
ATOM 653 N N . SER A 1 84 ? -2.729 -18.062 -12.469 1 98.69 84 SER A N 1
ATOM 654 C CA . SER A 1 84 ? -3.26 -16.734 -12.234 1 98.69 84 SER A CA 1
ATOM 655 C C . SER A 1 84 ? -2.188 -15.797 -11.688 1 98.69 84 SER A C 1
ATOM 657 O O . SER A 1 84 ? -2.215 -14.594 -11.938 1 98.69 84 SER A O 1
ATOM 659 N N . VAL A 1 85 ? -1.239 -16.297 -10.898 1 98.88 85 VAL A N 1
ATOM 660 C CA . VAL A 1 85 ? -0.091 -15.508 -10.469 1 98.88 85 VAL A CA 1
ATOM 661 C C . VAL A 1 85 ? 0.726 -15.086 -11.688 1 98.88 85 VAL A C 1
ATOM 663 O O . VAL A 1 85 ? 1.131 -13.922 -11.797 1 98.88 85 VAL A O 1
ATOM 666 N N . ASP A 1 86 ? 0.957 -16.062 -12.578 1 98.81 86 ASP A N 1
ATOM 667 C CA . ASP A 1 86 ? 1.726 -15.75 -13.773 1 98.81 86 ASP A CA 1
ATOM 668 C C . ASP A 1 86 ? 1.048 -14.648 -14.594 1 98.81 86 ASP A C 1
ATOM 670 O O . ASP A 1 86 ? 1.717 -13.758 -15.117 1 98.81 86 ASP A O 1
ATOM 674 N N . VAL A 1 87 ? -0.227 -14.688 -14.789 1 98.75 87 VAL A N 1
ATOM 675 C CA . VAL A 1 87 ? -0.989 -13.672 -15.508 1 98.75 87 VAL A CA 1
ATOM 676 C C . VAL A 1 87 ? -0.845 -12.32 -14.812 1 98.75 87 VAL A C 1
ATOM 678 O O . VAL A 1 87 ? -0.643 -11.297 -15.469 1 98.75 87 VAL A O 1
ATOM 681 N N . PHE A 1 88 ? -0.963 -12.336 -13.516 1 98.75 88 PHE A N 1
ATOM 682 C CA . PHE A 1 88 ? -0.81 -11.133 -12.711 1 98.75 88 PHE A CA 1
ATOM 683 C C . PHE A 1 88 ? 0.572 -10.523 -12.906 1 98.75 88 PHE A C 1
ATOM 685 O O . PHE A 1 88 ? 0.695 -9.32 -13.141 1 98.75 88 PHE A O 1
ATOM 692 N N . ILE A 1 89 ? 1.592 -11.344 -12.852 1 98.75 89 ILE A N 1
ATOM 693 C CA . ILE A 1 89 ? 2.965 -10.883 -13.016 1 98.75 89 ILE A CA 1
ATOM 694 C C . ILE A 1 89 ? 3.156 -10.312 -14.414 1 98.75 89 ILE A C 1
ATOM 696 O O . ILE A 1 89 ? 3.787 -9.266 -14.586 1 98.75 89 ILE A O 1
ATOM 700 N N . ALA A 1 90 ? 2.654 -11.031 -15.391 1 97.94 90 ALA A N 1
ATOM 701 C CA . ALA A 1 90 ? 2.738 -10.555 -16.766 1 97.94 90 ALA A CA 1
ATOM 702 C C . ALA A 1 90 ? 2.074 -9.188 -16.922 1 97.94 90 ALA A C 1
ATOM 704 O O . ALA A 1 90 ? 2.572 -8.328 -17.656 1 97.94 90 ALA A O 1
ATOM 705 N N . HIS A 1 91 ? 0.989 -9.062 -16.312 1 97.62 91 HIS A N 1
ATOM 706 C CA . HIS A 1 91 ? 0.281 -7.785 -16.328 1 97.62 91 HIS A CA 1
ATOM 707 C C . HIS A 1 91 ? 1.159 -6.66 -15.781 1 97.62 91 HIS A C 1
ATOM 709 O O . HIS A 1 91 ? 1.238 -5.586 -16.375 1 97.62 91 HIS A O 1
ATOM 715 N N . LEU A 1 92 ? 1.822 -6.895 -14.633 1 96.81 92 LEU A N 1
ATOM 716 C CA . LEU A 1 92 ? 2.684 -5.891 -14.023 1 96.81 92 LEU A CA 1
ATOM 717 C C . LEU A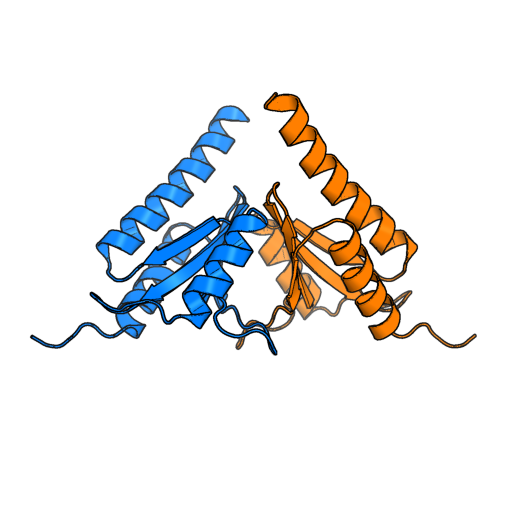 1 92 ? 3.873 -5.574 -14.922 1 96.81 92 LEU A C 1
ATOM 719 O O . LEU A 1 92 ? 4.312 -4.422 -14.992 1 96.81 92 LEU A O 1
ATOM 723 N N . PHE A 1 93 ? 4.359 -6.59 -15.523 1 90.81 93 PHE A N 1
ATOM 724 C CA . PHE A 1 93 ? 5.512 -6.445 -16.406 1 90.81 93 PHE A CA 1
ATOM 725 C C . PHE A 1 93 ? 5.164 -5.598 -17.625 1 90.81 93 PHE A C 1
ATOM 727 O O . PHE A 1 93 ? 5.941 -4.727 -18.016 1 90.81 93 PHE A O 1
ATOM 734 N N . LYS A 1 94 ? 4.078 -5.844 -18.219 1 88.12 94 LYS A N 1
ATOM 735 C CA . LYS A 1 94 ? 3.635 -5.102 -19.391 1 88.12 94 LYS A CA 1
ATOM 736 C C . LYS A 1 94 ? 3.426 -3.627 -19.078 1 88.12 94 LYS A C 1
ATOM 738 O O . LYS A 1 94 ? 3.822 -2.752 -19.844 1 88.12 94 LYS A O 1
ATOM 743 N N . THR A 1 95 ? 2.867 -3.432 -17.938 1 86.31 95 THR A N 1
ATOM 744 C CA . THR A 1 95 ? 2.643 -2.055 -17.516 1 86.31 95 THR A CA 1
ATOM 745 C C . THR A 1 95 ? 3.967 -1.342 -17.266 1 86.31 95 THR A C 1
ATOM 747 O O . THR A 1 95 ? 4.137 -0.182 -17.656 1 86.31 95 THR A O 1
ATOM 750 N N . ALA A 1 96 ? 4.902 -2.01 -16.75 1 80.81 96 ALA A N 1
ATOM 751 C CA . ALA A 1 96 ? 6.207 -1.437 -16.438 1 80.81 96 ALA A CA 1
ATOM 752 C C . ALA A 1 96 ? 7.016 -1.188 -17.703 1 80.81 96 ALA A C 1
ATOM 754 O O . ALA A 1 96 ? 7.695 -0.167 -17.828 1 80.81 96 ALA A O 1
ATOM 755 N N . SER A 1 97 ? 7.008 -2.117 -18.594 1 78.75 97 SER A N 1
ATOM 756 C CA . SER A 1 97 ? 7.77 -2.025 -19.844 1 78.75 97 SER A CA 1
ATOM 757 C C . SER A 1 97 ? 7.199 -0.952 -20.75 1 78.75 97 SER A C 1
ATOM 759 O O . SER A 1 97 ? 7.945 -0.291 -21.484 1 78.75 97 SER A O 1
ATOM 761 N N . GLY A 1 98 ? 5.941 -0.893 -20.812 1 69.69 98 GLY A N 1
ATOM 762 C CA . GLY A 1 98 ? 5.309 0.115 -21.641 1 69.69 98 GLY A CA 1
ATOM 763 C C . GLY A 1 98 ? 5.648 1.534 -21.234 1 69.69 98 GLY A C 1
ATOM 764 O O . GLY A 1 98 ? 5.719 2.432 -22.078 1 69.69 98 GLY A O 1
ATOM 765 N N . GLN A 1 99 ? 5.816 1.76 -20.047 1 63.31 99 GLN A N 1
ATOM 766 C CA . GLN A 1 99 ? 6.172 3.082 -19.547 1 63.31 99 GLN A CA 1
ATOM 767 C C . GLN A 1 99 ? 7.625 3.418 -19.859 1 63.31 99 GLN A C 1
ATOM 769 O O . GLN A 1 99 ? 7.961 4.578 -20.109 1 63.31 99 GLN A O 1
ATOM 774 N N . GLN A 1 100 ? 8.523 2.447 -19.781 1 59.88 100 GLN A N 1
ATOM 775 C CA . GLN A 1 100 ? 9.922 2.652 -20.141 1 59.88 100 GLN A CA 1
ATOM 776 C C . GLN A 1 100 ? 10.055 3.014 -21.625 1 59.88 100 GLN A C 1
ATOM 778 O O . GLN A 1 100 ? 10.875 3.863 -21.984 1 59.88 100 GLN A O 1
ATOM 783 N N . ARG A 1 101 ? 9.336 2.246 -22.453 1 54.62 101 ARG A N 1
ATOM 784 C CA . ARG A 1 101 ? 9.445 2.533 -23.875 1 54.62 101 ARG A CA 1
ATOM 785 C C . ARG A 1 101 ? 8.891 3.916 -24.203 1 54.62 101 ARG A C 1
ATOM 787 O O . ARG A 1 101 ? 9.391 4.602 -25.094 1 54.62 101 ARG A O 1
ATOM 794 N N . ALA A 1 102 ? 7.895 4.273 -23.562 1 49.62 102 ALA A N 1
ATOM 795 C CA . ALA A 1 102 ? 7.352 5.598 -23.844 1 49.62 102 ALA A CA 1
ATOM 796 C C . ALA A 1 102 ? 8.297 6.695 -23.359 1 49.62 102 ALA A C 1
ATOM 798 O O . ALA A 1 102 ? 8.266 7.82 -23.875 1 49.62 102 ALA A O 1
ATOM 799 N N . ALA A 1 103 ? 9 6.473 -22.406 1 50.56 103 ALA A N 1
ATOM 800 C CA . ALA A 1 103 ? 9.922 7.469 -21.875 1 50.56 103 ALA A CA 1
ATOM 801 C C . ALA A 1 103 ? 11.234 7.477 -22.641 1 50.56 103 ALA A C 1
ATOM 803 O O . ALA A 1 103 ? 12.055 8.391 -22.484 1 50.56 103 ALA A O 1
ATOM 804 N N . SER A 1 104 ? 11.602 6.57 -23.297 1 38.59 104 SER A N 1
ATOM 805 C CA . SER A 1 104 ? 12.82 6.59 -24.094 1 38.59 104 SER A CA 1
ATOM 806 C C . SER A 1 104 ? 12.562 7.203 -25.469 1 38.59 104 SER A C 1
ATOM 808 O O . SER A 1 104 ? 11.477 7.039 -26.031 1 38.59 104 SER A O 1
ATOM 810 N N . MET B 1 1 ? 7.074 25.578 25.109 1 52.81 1 MET B N 1
ATOM 811 C CA . MET B 1 1 ? 6.219 25.516 23.922 1 52.81 1 MET B CA 1
ATOM 812 C C . MET B 1 1 ? 5.82 24.078 23.625 1 52.81 1 MET B C 1
ATOM 814 O O . MET B 1 1 ? 6.68 23.203 23.453 1 52.81 1 MET B O 1
ATOM 818 N N . THR B 1 2 ? 4.695 23.656 24.094 1 67.88 2 THR B N 1
ATOM 819 C CA . THR B 1 2 ? 4.293 22.266 24.125 1 67.88 2 THR B CA 1
ATOM 820 C C . THR B 1 2 ? 4.535 21.594 22.781 1 67.88 2 THR B C 1
ATOM 822 O O . THR B 1 2 ? 4.223 22.172 21.734 1 67.88 2 THR B O 1
ATOM 825 N 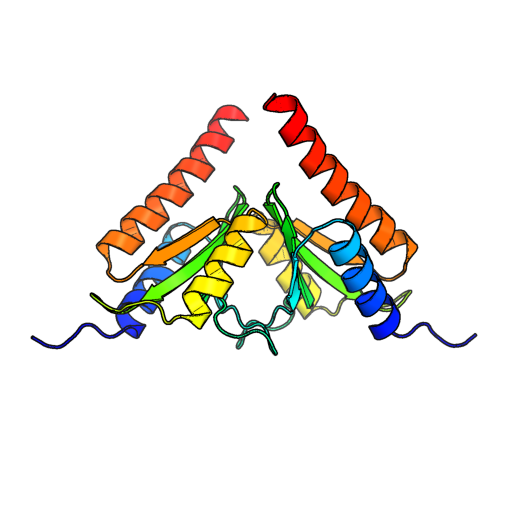N . ARG B 1 3 ? 5.539 20.688 22.703 1 85.31 3 ARG B N 1
ATOM 826 C CA . ARG B 1 3 ? 5.949 19.984 21.5 1 85.31 3 ARG B CA 1
ATOM 827 C C . ARG B 1 3 ? 4.758 19.297 20.828 1 85.31 3 ARG B C 1
ATOM 829 O O . ARG B 1 3 ? 3.994 18.594 21.5 1 85.31 3 ARG B O 1
ATOM 836 N N . THR B 1 4 ? 4.5 19.703 19.594 1 91.06 4 THR B N 1
ATOM 837 C CA . THR B 1 4 ? 3.418 19.078 18.844 1 91.06 4 THR B CA 1
ATOM 838 C C . THR B 1 4 ? 3.592 17.562 18.812 1 91.06 4 THR B C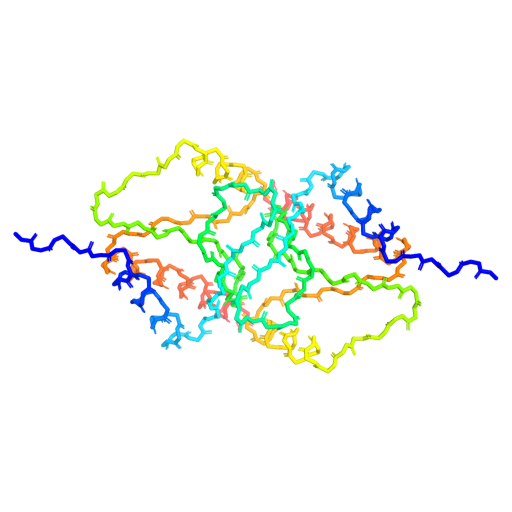 1
ATOM 840 O O . THR B 1 4 ? 4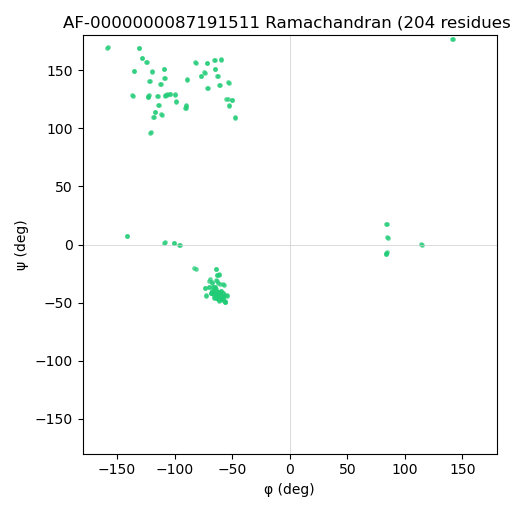.672 17.078 18.484 1 91.06 4 THR B O 1
ATOM 843 N N . ARG B 1 5 ? 2.609 16.875 19.234 1 95.12 5 ARG B N 1
ATOM 844 C CA . ARG B 1 5 ? 2.619 15.414 19.234 1 95.12 5 ARG B CA 1
ATOM 845 C C . ARG B 1 5 ? 2.453 14.867 17.828 1 95.12 5 ARG B C 1
ATOM 847 O O . ARG B 1 5 ? 1.754 15.453 17 1 95.12 5 ARG B O 1
ATOM 854 N N . GLU B 1 6 ? 3.09 13.719 17.625 1 97.5 6 GLU B N 1
ATOM 855 C CA . GLU B 1 6 ? 2.963 13.055 16.344 1 97.5 6 GLU B CA 1
ATOM 856 C C . GLU B 1 6 ? 1.502 12.766 16.016 1 97.5 6 GLU B C 1
ATOM 858 O O . GLU B 1 6 ? 1.086 12.891 14.852 1 97.5 6 GLU B O 1
ATOM 863 N N . SER B 1 7 ? 0.681 12.461 17 1 97.94 7 SER B N 1
ATOM 864 C CA . SER B 1 7 ? -0.726 12.125 16.812 1 97.94 7 SER B CA 1
ATOM 865 C C . SER B 1 7 ? -1.503 13.305 16.234 1 97.94 7 SER B C 1
ATOM 867 O O . SER B 1 7 ? -2.461 13.117 15.484 1 97.94 7 SER B O 1
ATOM 869 N N . THR B 1 8 ? -1.093 14.508 16.562 1 98.12 8 THR B N 1
ATOM 870 C CA . THR B 1 8 ? -1.737 15.703 16.031 1 98.12 8 THR B CA 1
ATOM 871 C C . THR B 1 8 ? -1.573 15.773 14.516 1 98.12 8 THR B C 1
ATOM 873 O O . THR B 1 8 ? -2.523 16.094 13.797 1 98.12 8 THR B O 1
ATOM 876 N N . ILE B 1 9 ? -0.385 15.539 14.062 1 98.62 9 ILE B N 1
ATOM 877 C CA . ILE B 1 9 ? -0.088 15.578 12.641 1 98.62 9 ILE B CA 1
ATOM 878 C C . ILE B 1 9 ? -0.783 14.414 11.93 1 98.62 9 ILE B C 1
ATOM 880 O O . ILE B 1 9 ? -1.354 14.586 10.852 1 98.62 9 ILE B O 1
ATOM 884 N N . GLU B 1 10 ? -0.758 13.242 12.547 1 98.75 10 GLU B N 1
ATOM 885 C CA . GLU B 1 10 ? -1.425 12.07 11.984 1 98.75 10 GLU B CA 1
ATOM 886 C C . GLU B 1 10 ? -2.928 12.297 11.852 1 98.75 10 GLU B C 1
ATOM 888 O O . GLU B 1 10 ? -3.518 11.992 10.812 1 98.75 10 GLU B O 1
ATOM 893 N N . ASP B 1 11 ? -3.529 12.844 12.898 1 98.75 11 ASP B N 1
ATOM 894 C CA . ASP B 1 11 ? -4.957 13.141 12.859 1 98.75 11 ASP B CA 1
ATOM 895 C C . ASP B 1 11 ? -5.285 14.148 11.758 1 98.75 11 ASP B C 1
ATOM 897 O O . ASP B 1 11 ? -6.309 14.023 11.086 1 98.75 11 ASP B O 1
ATOM 901 N N . TYR B 1 12 ? -4.453 15.148 11.625 1 98.81 12 TYR B N 1
ATOM 902 C CA . TYR B 1 12 ? -4.648 16.156 10.586 1 98.81 12 TYR B CA 1
ATOM 903 C C . TYR B 1 12 ? -4.527 15.523 9.195 1 98.81 12 TYR B C 1
ATOM 905 O O . TYR B 1 12 ? -5.32 15.836 8.305 1 98.81 12 TYR B O 1
ATOM 913 N N . LEU B 1 13 ? -3.543 14.648 8.992 1 98.88 13 LEU B N 1
ATOM 914 C CA . LEU B 1 13 ? -3.393 13.914 7.738 1 98.88 13 LEU B CA 1
ATOM 915 C C . LEU B 1 13 ? -4.664 13.141 7.406 1 98.88 13 LEU B C 1
ATOM 917 O O . LEU B 1 13 ? -5.176 13.234 6.289 1 98.88 13 LEU B O 1
ATOM 921 N N . LEU B 1 14 ? -5.176 12.359 8.43 1 98.81 14 LEU B N 1
ATOM 922 C CA . LEU B 1 14 ? -6.379 11.562 8.219 1 98.81 14 LEU B CA 1
ATOM 923 C C . LEU B 1 14 ? -7.562 12.453 7.848 1 98.81 14 LEU B C 1
ATOM 925 O O . LEU B 1 14 ? -8.328 12.125 6.938 1 98.81 14 LEU B O 1
ATOM 929 N N . SER B 1 15 ? -7.695 13.578 8.57 1 98.81 15 SER B N 1
ATOM 930 C CA . SER B 1 15 ? -8.789 14.516 8.312 1 98.81 15 SER B CA 1
ATOM 931 C C . SER B 1 15 ? -8.695 15.102 6.91 1 98.81 15 SER B C 1
ATOM 933 O O . SER B 1 15 ? -9.703 15.227 6.215 1 98.81 15 SER B O 1
ATOM 935 N N . GLN B 1 16 ? -7.531 15.5 6.473 1 98.81 16 GLN B N 1
ATOM 936 C CA . GLN B 1 16 ? -7.34 16.078 5.148 1 98.81 16 GLN B CA 1
ATOM 937 C C . GLN B 1 16 ? -7.602 15.055 4.051 1 98.81 16 GLN B C 1
ATOM 939 O O . GLN B 1 16 ? -8.219 15.375 3.031 1 98.81 16 GLN B O 1
ATOM 944 N N . CYS B 1 17 ? -7.113 13.82 4.234 1 98.69 17 CYS B N 1
ATOM 945 C CA . CYS B 1 17 ? -7.41 12.773 3.266 1 98.69 17 CYS B CA 1
ATOM 946 C C . CYS B 1 17 ? -8.914 12.594 3.096 1 98.69 17 CYS B C 1
ATOM 948 O O . CYS B 1 17 ? -9.414 12.547 1.971 1 98.69 17 CYS B O 1
ATOM 950 N N . ARG B 1 18 ? -9.531 12.5 4.215 1 98.25 18 ARG B N 1
ATOM 951 C CA . ARG B 1 18 ? -10.984 12.336 4.188 1 98.25 18 ARG B CA 1
ATOM 952 C C . ARG B 1 18 ? -11.648 13.5 3.457 1 98.25 18 ARG B C 1
ATOM 954 O O . ARG B 1 18 ? -12.523 13.289 2.615 1 98.25 18 ARG B O 1
ATOM 961 N N . ALA B 1 19 ? -11.25 14.695 3.717 1 98.06 19 ALA B N 1
ATOM 962 C CA . ALA B 1 19 ? -11.844 15.891 3.131 1 98.06 19 ALA B CA 1
ATOM 963 C C . ALA B 1 19 ? -11.664 15.906 1.616 1 98.06 19 ALA B C 1
ATOM 965 O O . ALA B 1 19 ? -12.461 16.5 0.895 1 98.06 19 ALA B O 1
ATOM 966 N N . HIS B 1 20 ? -10.68 15.273 1.14 1 97.38 20 HIS B N 1
ATOM 967 C CA . HIS B 1 20 ? -10.367 15.344 -0.282 1 97.38 20 HIS B CA 1
ATOM 968 C C . HIS B 1 20 ? -10.688 14.039 -0.988 1 97.38 20 HIS B C 1
ATOM 970 O O . HIS B 1 20 ? -10.344 13.852 -2.158 1 97.38 20 HIS B O 1
ATOM 976 N N . GLY B 1 21 ? -11.234 13.055 -0.25 1 96.94 21 GLY B N 1
ATOM 977 C CA . GLY B 1 21 ? -11.711 11.812 -0.843 1 96.94 21 GLY B CA 1
ATOM 978 C C . GLY B 1 21 ? -10.617 10.789 -1.054 1 96.94 21 GLY B C 1
ATOM 979 O O . GLY B 1 21 ? -10.734 9.914 -1.913 1 96.94 21 GLY B O 1
ATOM 980 N N . PHE B 1 22 ? -9.539 10.945 -0.416 1 98.25 22 PHE B N 1
ATOM 981 C CA . PHE B 1 22 ? -8.461 9.961 -0.464 1 98.25 22 PHE B CA 1
ATOM 982 C 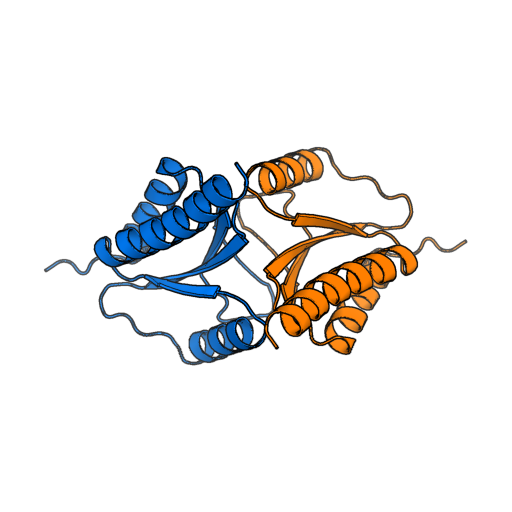C . PHE B 1 22 ? -8.641 8.914 0.635 1 98.25 22 PHE B C 1
ATOM 984 O O . PHE B 1 22 ? -9.109 9.234 1.729 1 98.25 22 PHE B O 1
ATOM 991 N N . LEU B 1 23 ? -8.328 7.719 0.344 1 98.62 23 LEU B N 1
ATOM 992 C CA . LEU B 1 23 ? -8.359 6.652 1.341 1 98.62 23 LEU B CA 1
ATOM 993 C C . LEU B 1 23 ? -7.008 6.504 2.023 1 98.62 23 LEU B C 1
ATOM 995 O O . LEU B 1 23 ? -5.996 6.273 1.359 1 98.62 23 LEU B O 1
ATOM 999 N N . CYS B 1 24 ? -6.988 6.734 3.324 1 98.81 24 CYS B N 1
ATOM 1000 C CA . CYS B 1 24 ? -5.762 6.699 4.117 1 98.81 24 CYS B CA 1
ATOM 1001 C C . CYS B 1 24 ? -5.77 5.512 5.074 1 98.81 24 CYS B C 1
ATOM 1003 O O . CYS B 1 24 ? -6.527 5.496 6.043 1 98.81 24 CYS B O 1
ATOM 1005 N N . LEU B 1 25 ? -4.883 4.508 4.855 1 98.81 25 LEU B N 1
ATOM 1006 C CA . LEU B 1 25 ? -4.883 3.262 5.617 1 98.81 25 LEU B CA 1
ATOM 1007 C C . LEU B 1 25 ? -3.633 3.152 6.484 1 98.81 25 LEU B C 1
ATOM 1009 O O . LEU B 1 25 ? -2.539 3.527 6.055 1 98.81 25 LEU B O 1
ATOM 1013 N N . LYS B 1 26 ? -3.824 2.689 7.723 1 98.81 26 LYS B N 1
ATOM 1014 C CA . LYS B 1 26 ? -2.643 2.312 8.492 1 98.81 26 LYS B CA 1
ATOM 1015 C C . LYS B 1 26 ? -1.872 1.19 7.805 1 98.81 26 LYS B C 1
ATOM 1017 O O . LYS B 1 26 ? -2.471 0.243 7.293 1 98.81 26 LYS B O 1
ATOM 1022 N N . PHE B 1 27 ? -0.612 1.293 7.777 1 98.88 27 PHE B N 1
ATOM 1023 C CA . PHE B 1 27 ? 0.215 0.293 7.113 1 98.88 27 PHE B CA 1
ATOM 1024 C C . PHE B 1 27 ? 1.136 -0.399 8.109 1 98.88 27 PHE B C 1
ATOM 1026 O O . PHE B 1 27 ? 1.981 0.247 8.734 1 98.88 27 PHE B O 1
ATOM 1033 N N . VAL B 1 28 ? 0.921 -1.626 8.312 1 98.81 28 VAL B N 1
ATOM 1034 C CA . VAL B 1 28 ? 1.798 -2.512 9.07 1 98.81 28 VAL B CA 1
ATOM 1035 C C . VAL B 1 28 ? 2.23 -3.686 8.195 1 98.81 28 VAL B C 1
ATOM 1037 O O . VAL B 1 28 ? 1.413 -4.27 7.48 1 98.81 28 VAL B O 1
ATOM 1040 N N . SER B 1 29 ? 3.432 -3.959 8.102 1 98.75 29 SER B N 1
ATOM 1041 C CA . SER B 1 29 ? 3.98 -5.121 7.414 1 98.75 29 SER B CA 1
ATOM 1042 C C . SER B 1 29 ? 4.809 -5.984 8.359 1 98.75 29 SER B C 1
ATOM 1044 O O . SER B 1 29 ? 6.008 -5.754 8.531 1 98.75 29 SER B O 1
ATOM 1046 N N . PRO B 1 30 ? 4.109 -7.004 8.883 1 97.38 30 PRO B N 1
ATOM 1047 C CA . PRO B 1 30 ? 4.836 -7.848 9.836 1 97.38 30 PRO B CA 1
ATOM 1048 C C . PRO B 1 30 ? 6.156 -8.367 9.273 1 97.38 30 PRO B C 1
ATOM 1050 O O . PRO B 1 30 ? 6.234 -8.711 8.094 1 97.38 30 PRO B O 1
ATOM 1053 N N . ALA B 1 31 ? 7.215 -8.398 10.039 1 91.75 31 ALA B N 1
ATOM 1054 C CA . ALA B 1 31 ? 8.547 -8.922 9.742 1 91.75 31 ALA B CA 1
ATOM 1055 C C . ALA B 1 31 ? 9.391 -7.887 9 1 91.75 31 ALA B C 1
ATOM 1057 O O . ALA B 1 31 ? 10.562 -8.125 8.711 1 91.75 31 ALA B O 1
ATOM 1058 N N . ARG B 1 32 ? 8.664 -6.738 8.602 1 96.69 32 ARG B N 1
ATOM 1059 C CA . ARG B 1 32 ? 9.406 -5.648 7.969 1 96.69 32 ARG B CA 1
ATOM 1060 C C . ARG B 1 32 ? 9.305 -4.371 8.797 1 96.69 32 ARG B C 1
ATOM 1062 O O . ARG B 1 32 ? 8.242 -3.754 8.875 1 96.69 32 ARG B O 1
ATOM 1069 N N . GLY B 1 33 ? 10.43 -4.059 9.359 1 97.44 33 GLY B N 1
ATOM 1070 C CA . GLY B 1 33 ? 10.461 -2.836 10.148 1 97.44 33 GLY B CA 1
ATOM 1071 C C . GLY B 1 33 ? 10.648 -1.589 9.305 1 97.44 33 GLY B C 1
ATOM 1072 O O . GLY B 1 33 ? 11.086 -1.67 8.148 1 97.44 33 GLY B O 1
ATOM 1073 N N . GLY B 1 34 ? 10.258 -0.489 9.773 1 98.69 34 GLY B N 1
ATOM 1074 C CA . GLY B 1 34 ? 10.578 0.806 9.203 1 98.69 34 GLY B CA 1
ATOM 1075 C C . GLY B 1 34 ? 9.641 1.213 8.078 1 98.69 34 GLY B C 1
ATOM 1076 O O . GLY B 1 34 ? 9.875 2.217 7.402 1 98.69 34 GLY B O 1
ATOM 1077 N N . VAL B 1 35 ? 8.586 0.437 7.832 1 98.88 35 VAL B N 1
ATOM 1078 C CA . VAL B 1 35 ? 7.66 0.813 6.77 1 98.88 35 VAL B CA 1
ATOM 1079 C C . VAL B 1 35 ? 6.961 2.121 7.133 1 98.88 35 VAL B C 1
ATOM 1081 O O . VAL B 1 35 ? 6.828 2.453 8.312 1 98.88 35 VAL B O 1
ATOM 1084 N N . PRO B 1 36 ? 6.559 2.91 6.148 1 98.94 36 PRO B N 1
ATOM 1085 C CA . PRO B 1 36 ? 5.844 4.156 6.441 1 98.94 36 PRO B CA 1
ATOM 1086 C C . PRO B 1 36 ? 4.543 3.922 7.211 1 98.94 36 PRO B C 1
ATOM 1088 O O . PRO B 1 36 ? 3.969 2.834 7.141 1 98.94 36 PRO B O 1
ATOM 1091 N N . ASP B 1 37 ? 4.051 4.879 7.859 1 98.88 37 ASP B N 1
ATOM 1092 C CA . ASP B 1 37 ? 2.912 4.785 8.766 1 98.88 37 ASP B CA 1
ATOM 1093 C C . ASP B 1 37 ? 1.615 4.535 8 1 98.88 37 ASP B C 1
ATOM 1095 O O . ASP B 1 37 ? 0.705 3.877 8.508 1 98.88 37 ASP B O 1
ATOM 1099 N N . ARG B 1 38 ? 1.508 5.164 6.797 1 98.94 38 ARG B N 1
ATOM 1100 C CA . ARG B 1 38 ? 0.229 5.172 6.094 1 98.94 38 ARG B CA 1
ATOM 1101 C C . ARG B 1 38 ? 0.418 4.863 4.613 1 98.94 38 ARG B C 1
ATOM 1103 O O . ARG B 1 38 ? 1.461 5.18 4.035 1 98.94 38 ARG B O 1
ATOM 1110 N N . ILE B 1 39 ? -0.57 4.254 4.051 1 98.94 39 ILE B N 1
ATOM 1111 C CA . ILE B 1 39 ? -0.791 4.152 2.611 1 98.94 39 ILE B CA 1
ATOM 1112 C C . ILE B 1 39 ? -1.973 5.027 2.207 1 98.94 39 ILE B C 1
ATOM 1114 O O . ILE B 1 39 ? -3.045 4.957 2.812 1 98.94 39 ILE B O 1
ATOM 1118 N N . VAL B 1 40 ? -1.774 5.844 1.262 1 98.88 40 VAL B N 1
ATOM 1119 C CA . VAL B 1 40 ? -2.854 6.699 0.777 1 98.88 40 VAL B CA 1
ATOM 1120 C C . VAL B 1 40 ? -3.217 6.312 -0.654 1 98.88 40 VAL B C 1
ATOM 1122 O O . VAL B 1 40 ? -2.365 6.34 -1.546 1 98.88 40 VAL B O 1
ATOM 1125 N N . VAL B 1 41 ? -4.453 5.914 -0.848 1 98.69 41 VAL B N 1
ATOM 1126 C CA . VAL B 1 41 ? -4.98 5.469 -2.133 1 98.69 41 VAL B CA 1
ATOM 1127 C C . VAL B 1 41 ? -5.738 6.609 -2.807 1 98.69 41 VAL B C 1
ATOM 1129 O O . VAL B 1 41 ? -6.652 7.191 -2.217 1 98.69 41 VAL B O 1
ATOM 1132 N N . THR B 1 42 ? -5.332 6.949 -3.984 1 97.81 42 THR B N 1
ATOM 1133 C CA . THR B 1 42 ? -5.953 8 -4.785 1 97.81 42 THR B CA 1
ATOM 1134 C C . THR B 1 42 ? -6.234 7.504 -6.199 1 97.81 42 THR B C 1
ATOM 1136 O O . THR B 1 42 ? -5.73 6.457 -6.609 1 97.81 42 THR B O 1
ATOM 1139 N N . PRO B 1 43 ? -6.992 8.242 -6.984 1 95.94 43 PRO B N 1
ATOM 1140 C CA . PRO B 1 43 ? -7.25 7.824 -8.367 1 95.94 43 PRO B CA 1
ATOM 1141 C C . PRO B 1 43 ? -5.984 7.789 -9.219 1 95.94 43 PRO B C 1
ATOM 1143 O O . PRO B 1 43 ? -5.957 7.125 -10.258 1 95.94 43 PRO B O 1
ATOM 1146 N N . CYS B 1 44 ? -4.992 8.477 -8.812 1 94.94 44 CYS B N 1
ATOM 1147 C CA . CYS B 1 44 ? -3.791 8.57 -9.633 1 94.94 44 CYS B CA 1
ATOM 1148 C C . CYS B 1 44 ? -2.713 7.617 -9.125 1 94.94 44 CYS B C 1
ATOM 1150 O O . CYS B 1 44 ? -1.616 7.562 -9.688 1 94.94 44 CYS B O 1
ATOM 1152 N N . GLY B 1 45 ? -3.055 6.926 -8.133 1 96.31 45 GLY B N 1
ATOM 1153 C CA . GLY B 1 45 ? -2.104 5.941 -7.641 1 96.31 45 GLY B CA 1
ATOM 1154 C C . GLY B 1 45 ? -2.076 5.84 -6.129 1 96.31 45 GLY B C 1
ATOM 1155 O O . GLY B 1 45 ? -2.824 6.535 -5.441 1 96.31 45 GLY B O 1
ATOM 1156 N N . THR B 1 46 ? -1.305 4.949 -5.598 1 98.38 46 THR B N 1
ATOM 1157 C CA . THR B 1 46 ? -1.098 4.68 -4.18 1 98.38 46 THR B CA 1
ATOM 1158 C C . THR B 1 46 ? 0.273 5.176 -3.729 1 98.38 46 THR B C 1
ATOM 1160 O O . THR B 1 46 ? 1.282 4.906 -4.383 1 98.38 46 THR B O 1
ATOM 1163 N N . VAL B 1 47 ? 0.289 5.957 -2.637 1 98.69 47 VAL B N 1
ATOM 1164 C CA . VAL B 1 47 ? 1.541 6.512 -2.137 1 98.69 47 VAL B CA 1
ATOM 1165 C C . VAL B 1 47 ? 1.688 6.203 -0.648 1 98.69 47 VAL B C 1
ATOM 1167 O O . VAL B 1 47 ? 0.709 5.859 0.019 1 98.69 47 VAL B O 1
ATOM 1170 N N . PHE B 1 48 ? 2.939 6.281 -0.114 1 98.94 48 PHE B N 1
ATOM 1171 C CA . PHE B 1 48 ? 3.244 6 1.284 1 98.94 48 PHE B CA 1
ATOM 1172 C C . PHE B 1 48 ? 3.596 7.281 2.029 1 98.94 48 PHE B C 1
ATOM 1174 O O . PHE B 1 48 ? 4.262 8.164 1.482 1 98.94 48 PHE B O 1
ATOM 1181 N N . VAL B 1 49 ? 3.191 7.395 3.283 1 98.94 49 VAL B N 1
ATOM 1182 C CA . VAL B 1 49 ? 3.48 8.617 4.027 1 98.94 49 VAL B CA 1
ATOM 1183 C C . VAL B 1 49 ? 3.945 8.258 5.438 1 98.94 49 VAL B C 1
ATOM 1185 O O . VAL B 1 49 ? 3.35 7.406 6.102 1 98.94 49 VAL B O 1
ATOM 1188 N N . GLU B 1 50 ? 5.023 8.766 5.859 1 98.94 50 GLU B N 1
ATOM 1189 C CA . GLU B 1 50 ? 5.586 8.703 7.203 1 98.94 50 GLU B CA 1
ATOM 1190 C C . GLU B 1 50 ? 5.305 9.984 7.98 1 98.94 50 GLU B C 1
ATOM 1192 O O . GLU B 1 50 ? 5.523 11.086 7.473 1 98.94 50 GLU B O 1
ATOM 1197 N N . VAL B 1 51 ? 4.789 9.82 9.141 1 98.94 51 VAL B N 1
ATOM 1198 C CA . VAL B 1 51 ? 4.465 10.984 9.961 1 98.94 51 VAL B CA 1
ATOM 1199 C C . VAL B 1 51 ? 5.512 11.141 11.062 1 98.94 51 VAL B C 1
ATOM 1201 O O . VAL B 1 51 ? 5.879 10.172 11.727 1 98.94 51 VAL B O 1
ATOM 1204 N N . LYS B 1 52 ? 6.023 12.305 11.156 1 98.75 52 LYS B N 1
ATOM 1205 C CA . LYS B 1 52 ? 6.957 12.664 12.219 1 98.75 52 LYS B CA 1
ATOM 1206 C C . LYS B 1 52 ? 6.465 13.883 12.992 1 98.75 52 LYS B C 1
ATOM 1208 O O . LYS B 1 52 ? 5.633 14.648 12.5 1 98.75 52 LYS B O 1
ATOM 1213 N N . ARG B 1 53 ? 6.941 14.008 14.211 1 97.56 53 ARG B N 1
ATOM 1214 C CA . ARG B 1 53 ? 6.789 15.281 14.906 1 97.56 53 ARG B CA 1
ATOM 1215 C C . ARG B 1 53 ? 7.703 16.344 14.305 1 97.56 53 ARG B C 1
ATOM 1217 O O . ARG B 1 53 ? 8.68 16.016 13.625 1 97.56 53 ARG B O 1
ATOM 1224 N N . PRO B 1 54 ? 7.293 17.656 14.516 1 96.44 54 PRO B N 1
ATOM 1225 C CA . PRO B 1 54 ? 8.18 18.703 14.016 1 96.44 54 PRO B CA 1
ATOM 1226 C C . PRO B 1 54 ? 9.633 18.516 14.453 1 96.44 54 PRO B C 1
ATOM 1228 O O . PRO B 1 54 ? 9.906 18.359 15.641 1 96.44 54 PRO B O 1
ATOM 1231 N N . GLY B 1 55 ? 10.445 18.484 13.477 1 93.94 55 GLY B N 1
ATOM 1232 C CA . GLY B 1 55 ? 11.859 18.344 13.773 1 93.94 55 GLY B CA 1
ATOM 1233 C C . GLY B 1 55 ? 12.281 16.891 13.977 1 93.94 55 GLY B C 1
ATOM 1234 O O . GLY B 1 55 ? 13.469 16.609 14.18 1 93.94 55 GLY B O 1
ATOM 1235 N N . GLY B 1 56 ? 11.352 15.992 14 1 96.75 56 GLY B N 1
ATOM 1236 C CA . GLY B 1 56 ? 11.68 14.586 14.141 1 96.75 56 GLY B CA 1
ATOM 1237 C C . GLY B 1 56 ? 12.508 14.055 12.984 1 96.75 56 GLY B C 1
ATOM 1238 O O . GLY B 1 56 ? 12.32 14.461 11.836 1 96.75 56 GLY B O 1
ATOM 1239 N N . GLN B 1 57 ? 13.383 13.164 13.32 1 97.62 57 GLN B N 1
ATOM 1240 C CA . GLN B 1 57 ? 14.219 12.555 12.297 1 97.62 57 GLN B CA 1
ATOM 1241 C C . GLN B 1 57 ? 13.828 11.102 12.055 1 97.62 57 GLN B C 1
ATOM 1243 O O . GLN B 1 57 ? 13.422 10.398 12.977 1 97.62 57 GLN B O 1
ATOM 1248 N N . LEU B 1 58 ? 14.086 10.719 10.812 1 98.38 58 LEU B N 1
ATOM 1249 C CA . LEU B 1 58 ? 13.883 9.312 10.492 1 98.38 58 LEU B CA 1
ATOM 1250 C C . LEU B 1 58 ? 14.961 8.445 11.141 1 98.38 58 LEU B C 1
ATOM 1252 O O . LEU B 1 58 ? 16.141 8.828 11.156 1 98.38 58 LEU B O 1
ATOM 1256 N N . ARG B 1 59 ? 14.508 7.367 11.719 1 98.5 59 ARG B N 1
ATOM 1257 C CA . ARG B 1 59 ? 15.477 6.367 12.156 1 98.5 59 ARG B CA 1
ATOM 1258 C C . ARG B 1 59 ? 16.188 5.734 10.961 1 98.5 59 ARG B C 1
ATOM 1260 O O . ARG B 1 59 ? 15.688 5.793 9.836 1 98.5 59 ARG B O 1
ATOM 1267 N N . LYS B 1 60 ? 17.281 5.203 11.242 1 98.69 60 LYS B N 1
ATOM 1268 C CA . LYS B 1 60 ? 18.078 4.59 10.188 1 98.69 60 LYS B CA 1
ATOM 1269 C C . LYS B 1 60 ? 17.281 3.521 9.445 1 98.69 60 LYS B C 1
ATOM 1271 O O . LYS B 1 60 ? 17.297 3.467 8.211 1 98.69 60 LYS B O 1
ATOM 1276 N N . LEU B 1 61 ? 16.547 2.674 10.133 1 98.75 61 LEU B N 1
ATOM 1277 C CA . LEU B 1 61 ? 15.781 1.604 9.516 1 98.75 61 LEU B CA 1
ATOM 1278 C C . LEU B 1 61 ? 14.68 2.174 8.625 1 98.75 61 LEU B C 1
ATOM 1280 O O . LEU B 1 61 ? 14.406 1.632 7.551 1 98.75 61 LEU B O 1
ATOM 1284 N N . GLN B 1 62 ? 14.031 3.248 9.094 1 98.88 62 GLN B N 1
ATOM 1285 C CA . GLN B 1 62 ? 13.023 3.906 8.266 1 98.88 62 GLN B CA 1
ATOM 1286 C C . GLN B 1 62 ? 13.641 4.441 6.973 1 98.88 62 GLN B C 1
ATOM 1288 O O . GLN B 1 62 ? 13.055 4.312 5.898 1 98.88 62 GLN B O 1
ATOM 1293 N N . GLN B 1 63 ? 14.82 5.012 7.07 1 98.88 63 GLN B N 1
ATOM 1294 C CA . GLN B 1 63 ? 15.508 5.555 5.902 1 98.88 63 GLN B CA 1
ATOM 1295 C C . GLN B 1 63 ? 15.805 4.457 4.883 1 98.88 63 GLN B C 1
ATOM 1297 O O . GLN B 1 63 ? 15.578 4.637 3.686 1 98.88 63 GLN B O 1
ATOM 1302 N N . LEU B 1 64 ? 16.312 3.41 5.402 1 98.81 64 LEU B N 1
ATOM 1303 C CA . LEU B 1 64 ? 16.656 2.297 4.527 1 98.81 64 LEU B CA 1
ATOM 1304 C C . LEU B 1 64 ? 15.422 1.71 3.863 1 98.81 64 LEU B C 1
ATOM 1306 O O . LEU B 1 64 ? 15.422 1.455 2.656 1 98.81 64 LEU B O 1
ATOM 1310 N N . THR B 1 65 ? 14.406 1.549 4.637 1 98.88 65 THR B N 1
ATOM 1311 C CA . THR B 1 65 ? 13.172 0.979 4.098 1 98.88 65 THR B CA 1
ATOM 1312 C C . THR B 1 65 ? 12.523 1.939 3.107 1 98.88 65 THR B C 1
ATOM 1314 O O . THR B 1 65 ? 12.062 1.522 2.043 1 98.88 65 THR B O 1
ATOM 1317 N N . HIS B 1 66 ? 12.477 3.229 3.379 1 98.94 66 HIS B N 1
ATOM 1318 C CA . HIS B 1 66 ? 11.945 4.223 2.453 1 98.94 66 HIS B CA 1
ATOM 1319 C C . HIS B 1 66 ? 12.719 4.219 1.138 1 98.94 66 HIS B C 1
ATOM 1321 O O . HIS B 1 66 ? 12.117 4.289 0.062 1 98.94 66 HIS B O 1
ATOM 1327 N N . ALA B 1 67 ? 14.031 4.152 1.265 1 98.88 67 ALA B N 1
ATOM 1328 C CA . ALA B 1 67 ? 14.867 4.121 0.069 1 98.88 67 ALA B CA 1
ATOM 1329 C C . ALA B 1 67 ? 14.57 2.889 -0.779 1 98.88 67 ALA B C 1
ATOM 1331 O O . ALA B 1 67 ? 14.523 2.971 -2.008 1 98.88 67 ALA B O 1
ATOM 1332 N N . LYS B 1 68 ? 14.406 1.806 -0.134 1 98.81 68 LYS B N 1
ATOM 1333 C CA . LYS B 1 68 ? 14.07 0.576 -0.846 1 98.81 68 LYS B CA 1
ATOM 1334 C C . LYS B 1 68 ? 12.734 0.712 -1.573 1 98.81 68 LYS B C 1
ATOM 1336 O O . LYS B 1 68 ? 12.617 0.33 -2.74 1 98.81 68 LYS B O 1
ATOM 1341 N N . LEU B 1 69 ? 11.734 1.206 -0.872 1 98.81 69 LEU B N 1
ATOM 1342 C CA . LEU B 1 69 ? 10.438 1.457 -1.486 1 98.81 69 LEU B CA 1
ATOM 1343 C C . LEU B 1 69 ? 10.578 2.346 -2.717 1 98.81 69 LEU B C 1
ATOM 1345 O O . LEU B 1 69 ? 10.047 2.031 -3.781 1 98.81 69 LEU B O 1
ATOM 1349 N N . ARG B 1 70 ? 11.375 3.371 -2.578 1 98.81 70 ARG B N 1
ATOM 1350 C CA . ARG B 1 70 ? 11.555 4.316 -3.676 1 98.81 70 ARG B CA 1
ATOM 1351 C C . ARG B 1 70 ? 12.281 3.66 -4.848 1 98.81 70 ARG B C 1
ATOM 1353 O O . ARG B 1 70 ? 11.945 3.906 -6.008 1 98.81 70 ARG B O 1
ATOM 1360 N N . ARG B 1 71 ? 13.25 2.857 -4.543 1 98.5 71 ARG B N 1
ATOM 1361 C CA . ARG B 1 71 ? 14.008 2.176 -5.586 1 98.5 71 ARG B CA 1
ATOM 1362 C C . ARG B 1 71 ? 13.109 1.271 -6.418 1 98.5 71 ARG B C 1
ATOM 1364 O O . ARG B 1 71 ? 13.375 1.039 -7.598 1 98.5 71 ARG B O 1
ATOM 1371 N N . HIS B 1 72 ? 12.062 0.846 -5.836 1 98.25 72 HIS B N 1
ATOM 1372 C CA . HIS B 1 72 ? 11.156 -0.054 -6.539 1 98.25 72 HIS B CA 1
ATOM 1373 C C . HIS B 1 72 ? 10 0.714 -7.172 1 98.25 72 HIS B C 1
ATOM 1375 O O . HIS B 1 72 ? 9.078 0.112 -7.727 1 98.25 72 HIS B O 1
ATOM 1381 N N . GLY B 1 73 ? 9.992 2.027 -6.992 1 97.56 73 GLY B N 1
ATOM 1382 C CA . GLY B 1 73 ? 9.047 2.836 -7.746 1 97.56 73 GLY B CA 1
ATOM 1383 C C . GLY B 1 73 ? 8.008 3.512 -6.867 1 97.56 73 GLY B C 1
ATOM 1384 O O . GLY B 1 73 ? 7.168 4.27 -7.359 1 97.56 73 GLY B O 1
ATOM 1385 N N . ALA B 1 74 ? 8.062 3.305 -5.609 1 98.62 74 ALA B N 1
ATOM 1386 C CA . ALA B 1 74 ? 7.055 3.869 -4.715 1 98.62 74 ALA B CA 1
ATOM 1387 C C . ALA B 1 74 ? 7.309 5.355 -4.473 1 98.62 74 ALA B C 1
ATOM 1389 O O . ALA B 1 74 ? 8.461 5.793 -4.422 1 98.62 74 ALA B O 1
ATOM 1390 N N . GLU B 1 75 ? 6.242 6.043 -4.352 1 98.44 75 GLU B N 1
ATOM 1391 C CA . GLU B 1 75 ? 6.316 7.406 -3.836 1 98.44 75 GLU B CA 1
ATOM 1392 C C . GLU B 1 75 ? 6.168 7.43 -2.316 1 98.44 75 GLU B C 1
ATOM 1394 O O . GLU B 1 75 ? 5.164 6.961 -1.778 1 98.44 75 GLU B O 1
ATOM 1399 N N . VAL B 1 76 ? 7.172 7.922 -1.616 1 98.94 76 VAL B N 1
ATOM 1400 C CA . VAL B 1 76 ? 7.195 7.961 -0.158 1 98.94 76 VAL B CA 1
ATOM 1401 C C . VAL B 1 76 ? 7.387 9.398 0.317 1 98.94 76 VAL B C 1
ATOM 1403 O O . VAL B 1 76 ? 8.328 10.078 -0.109 1 98.94 76 VAL B O 1
ATOM 1406 N N . HIS B 1 77 ? 6.508 9.883 1.195 1 98.88 77 HIS B N 1
ATOM 1407 C CA . HIS B 1 77 ? 6.562 11.234 1.74 1 98.88 77 HIS B CA 1
ATOM 1408 C C . HIS B 1 77 ? 6.723 11.211 3.258 1 98.88 77 HIS B C 1
ATOM 1410 O O . HIS B 1 77 ? 6.262 10.273 3.918 1 98.88 77 HIS B O 1
ATOM 1416 N N . VAL B 1 78 ? 7.383 12.219 3.727 1 98.94 78 VAL B N 1
ATOM 1417 C CA . VAL B 1 78 ? 7.445 12.469 5.164 1 98.94 78 VAL B CA 1
ATOM 1418 C C . VAL B 1 78 ? 6.75 13.789 5.488 1 98.94 78 VAL B C 1
ATOM 1420 O O . VAL B 1 78 ? 7.02 14.812 4.855 1 98.94 78 VAL B O 1
ATOM 1423 N N . VAL B 1 79 ? 5.871 13.758 6.387 1 98.88 79 VAL B N 1
ATOM 1424 C CA . VAL B 1 79 ? 5.211 14.969 6.859 1 98.88 79 VAL B CA 1
ATOM 1425 C C . VAL B 1 79 ? 5.426 15.125 8.367 1 98.88 79 VAL B C 1
ATOM 1427 O O . VAL B 1 79 ? 5.391 14.141 9.109 1 98.88 79 VAL B O 1
ATOM 1430 N N . ASP B 1 80 ? 5.656 16.391 8.797 1 98.69 80 ASP B N 1
ATOM 1431 C CA . ASP B 1 80 ? 5.988 16.562 10.211 1 98.69 80 ASP B CA 1
ATOM 1432 C C . ASP B 1 80 ? 5.324 17.812 10.781 1 98.69 80 ASP B C 1
ATOM 1434 O O . ASP B 1 80 ? 5.648 18.234 11.891 1 98.69 80 ASP B O 1
ATOM 1438 N N . ASP B 1 81 ? 4.488 18.422 10.008 1 98.5 81 ASP B N 1
ATOM 1439 C CA . ASP B 1 81 ? 3.637 19.531 10.453 1 98.5 81 ASP B CA 1
ATOM 1440 C C . ASP B 1 81 ? 2.426 19.688 9.531 1 98.5 81 ASP B C 1
ATOM 1442 O O . ASP B 1 81 ? 2.33 19.016 8.508 1 98.5 81 ASP B O 1
ATOM 1446 N N . LYS B 1 82 ? 1.475 20.531 9.984 1 98.5 82 LYS B N 1
ATOM 1447 C CA . LYS B 1 82 ? 0.242 20.688 9.219 1 98.5 82 LYS B CA 1
ATOM 1448 C C . LYS B 1 82 ? 0.526 21.266 7.836 1 98.5 82 LYS B C 1
ATOM 1450 O O . LYS B 1 82 ? -0.021 20.797 6.836 1 98.5 82 LYS B O 1
ATOM 1455 N N . PRO B 1 83 ? 1.429 22.297 7.672 1 98.62 83 PRO B N 1
ATOM 1456 C CA . PRO B 1 83 ? 1.728 22.797 6.332 1 98.62 83 PRO B CA 1
ATOM 1457 C C . PRO B 1 83 ? 2.293 21.734 5.406 1 98.62 83 PRO B C 1
ATOM 1459 O O . PRO B 1 83 ? 1.95 21.688 4.223 1 98.62 83 PRO B O 1
ATOM 1462 N N . SER B 1 84 ? 3.156 20.891 5.93 1 98.69 84 SER B N 1
ATOM 1463 C CA . SER B 1 84 ? 3.701 19.844 5.066 1 98.69 84 SER B CA 1
ATOM 1464 C C . SER B 1 84 ? 2.627 18.844 4.668 1 98.69 84 SER B C 1
ATOM 1466 O O . SER B 1 84 ? 2.682 18.266 3.576 1 98.69 84 SER B O 1
ATOM 1468 N N . VAL B 1 85 ? 1.641 18.578 5.535 1 98.88 85 VAL B N 1
ATOM 1469 C CA . VAL B 1 85 ? 0.491 17.75 5.16 1 98.88 85 VAL B CA 1
ATOM 1470 C C . VAL B 1 85 ? -0.279 18.422 4.027 1 98.88 85 VAL B C 1
ATOM 1472 O O . VAL B 1 85 ? -0.661 17.781 3.055 1 98.88 85 VAL B O 1
ATOM 1475 N N . ASP B 1 86 ? -0.496 19.734 4.203 1 98.81 86 ASP B N 1
ATOM 1476 C CA . ASP B 1 86 ? -1.221 20.469 3.17 1 98.81 86 ASP B CA 1
ATOM 1477 C C . ASP B 1 86 ? -0.5 20.391 1.826 1 98.81 86 ASP B C 1
ATOM 1479 O O . ASP B 1 86 ? -1.138 20.219 0.783 1 98.81 86 ASP B O 1
ATOM 1483 N N . VAL B 1 87 ? 0.781 20.547 1.765 1 98.69 87 VAL B N 1
ATOM 1484 C CA . VAL B 1 87 ? 1.582 20.438 0.55 1 98.69 87 VAL B CA 1
ATOM 1485 C C . VAL B 1 87 ? 1.436 19.047 -0.048 1 98.69 87 VAL B C 1
ATOM 1487 O O . VAL B 1 87 ? 1.271 18.891 -1.262 1 98.69 87 VAL B O 1
ATOM 1490 N N . PHE B 1 88 ? 1.511 18.062 0.793 1 98.75 88 PHE B N 1
ATOM 1491 C CA . PHE B 1 88 ? 1.351 16.672 0.38 1 98.75 88 PHE B CA 1
ATOM 1492 C C . PHE B 1 88 ? -0.014 16.453 -0.262 1 98.75 88 PHE B C 1
ATOM 1494 O O . PHE B 1 88 ? -0.11 15.867 -1.345 1 98.75 88 PHE B O 1
ATOM 1501 N N . ILE B 1 89 ? -1.055 16.938 0.376 1 98.75 89 ILE B N 1
ATOM 1502 C CA . ILE B 1 89 ? -2.414 16.797 -0.13 1 98.75 89 ILE B CA 1
ATOM 1503 C C . ILE B 1 89 ? -2.547 17.5 -1.472 1 98.75 89 ILE B C 1
ATOM 1505 O O . ILE B 1 89 ? -3.15 16.984 -2.408 1 98.75 89 ILE B O 1
ATOM 1509 N N . ALA B 1 90 ? -2.023 18.703 -1.528 1 97.94 90 ALA B N 1
ATOM 1510 C CA . ALA B 1 90 ? -2.055 19.469 -2.773 1 97.94 90 ALA B CA 1
ATOM 1511 C C . ALA B 1 90 ? -1.364 18.719 -3.902 1 97.94 90 ALA B C 1
ATOM 1513 O O . ALA B 1 90 ? -1.824 18.734 -5.047 1 97.94 90 ALA B O 1
ATOM 1514 N N . HIS B 1 91 ? -0.291 18.141 -3.576 1 97.62 91 HIS B N 1
ATOM 1515 C CA . HIS B 1 91 ? 0.438 17.328 -4.539 1 97.62 91 HIS B CA 1
ATOM 1516 C C . HIS B 1 91 ? -0.441 16.203 -5.09 1 97.62 91 HIS B C 1
ATOM 1518 O O . HIS B 1 91 ? -0.482 15.984 -6.301 1 97.62 91 HIS B O 1
ATOM 1524 N N . LEU B 1 92 ? -1.152 15.484 -4.203 1 96.75 92 LEU B N 1
ATOM 1525 C CA . LEU B 1 92 ? -2.018 14.383 -4.613 1 96.75 92 LEU B CA 1
ATOM 1526 C C . LEU B 1 92 ? -3.172 14.891 -5.473 1 96.75 92 LEU B C 1
ATOM 1528 O O . LEU B 1 92 ? -3.588 14.219 -6.418 1 96.75 92 LEU B O 1
ATOM 1532 N N . PHE B 1 93 ? -3.643 16.016 -5.082 1 90.62 93 PHE B N 1
ATOM 1533 C CA . PHE B 1 93 ? -4.766 16.625 -5.793 1 90.62 93 PHE B CA 1
ATOM 1534 C C . PHE B 1 93 ? -4.363 17.016 -7.207 1 90.62 93 PHE B C 1
ATOM 1536 O O . PHE B 1 93 ? -5.113 16.781 -8.156 1 90.62 93 PHE B O 1
ATOM 1543 N N . LYS B 1 94 ? -3.275 17.609 -7.363 1 88 94 LYS B N 1
ATOM 1544 C CA . LYS B 1 94 ? -2.781 18.047 -8.672 1 88 94 LYS B CA 1
ATOM 1545 C C . LYS B 1 94 ? -2.555 16.844 -9.594 1 88 94 LYS B C 1
ATOM 1547 O O . LYS B 1 94 ? -2.904 16.906 -10.773 1 88 94 LYS B O 1
ATOM 1552 N N . THR B 1 95 ? -2.031 15.836 -9.016 1 86 95 THR B N 1
ATOM 1553 C CA . THR B 1 95 ? -1.795 14.633 -9.805 1 86 95 THR B CA 1
ATOM 1554 C C . THR B 1 95 ? -3.115 14.008 -10.242 1 86 95 THR B C 1
ATOM 1556 O O . THR B 1 95 ? -3.25 13.57 -11.391 1 86 95 THR B O 1
ATOM 1559 N N . ALA B 1 96 ? -4.078 14.055 -9.422 1 80.75 96 ALA B N 1
ATOM 1560 C CA . ALA B 1 96 ? -5.387 13.477 -9.719 1 80.75 96 ALA B CA 1
ATOM 1561 C C . ALA B 1 96 ? -6.137 14.312 -10.75 1 80.75 96 ALA B C 1
ATOM 1563 O O . ALA B 1 96 ? -6.793 13.773 -11.641 1 80.75 96 ALA B O 1
ATOM 1564 N N . SER B 1 97 ? -6.117 15.594 -10.578 1 78.75 97 SER B N 1
ATOM 1565 C CA . SER B 1 97 ? -6.828 16.516 -11.461 1 78.75 97 SER B CA 1
ATOM 1566 C C . SER B 1 97 ? -6.211 16.531 -12.859 1 78.75 97 SER B C 1
ATOM 1568 O O . SER B 1 97 ? -6.918 16.688 -13.852 1 78.75 97 SER B O 1
ATOM 1570 N N . GLY B 1 98 ? -4.938 16.5 -12.898 1 69.5 98 GLY B N 1
ATOM 1571 C CA . GLY B 1 98 ? -4.266 16.5 -14.188 1 69.5 98 GLY B CA 1
ATOM 1572 C C . GLY B 1 98 ? -4.605 15.281 -15.031 1 69.5 98 GLY B C 1
ATOM 1573 O O . GLY B 1 98 ? -4.645 15.367 -16.266 1 69.5 98 GLY B O 1
ATOM 1574 N N . GLN B 1 99 ? -4.812 14.242 -14.438 1 63.06 99 GLN B N 1
ATOM 1575 C CA . GLN B 1 99 ? -5.176 13.016 -15.148 1 63.06 99 GLN B CA 1
ATOM 1576 C C . GLN B 1 99 ? -6.613 13.078 -15.664 1 63.06 99 GLN B C 1
ATOM 1578 O O . GLN B 1 99 ? -6.922 12.539 -16.719 1 63.06 99 GLN B O 1
ATOM 1583 N N . GLN B 1 100 ? -7.523 13.672 -14.883 1 59.72 100 GLN B N 1
ATOM 1584 C CA . GLN B 1 100 ? -8.906 13.852 -15.32 1 59.72 100 GLN B CA 1
ATOM 1585 C C . GLN B 1 100 ? -8.977 14.773 -16.531 1 59.72 100 GLN B C 1
ATOM 1587 O O . GLN B 1 100 ? -9.766 14.531 -17.453 1 59.72 100 GLN B O 1
ATOM 1592 N N . ARG B 1 101 ? -8.242 15.883 -16.438 1 54.75 101 ARG B N 1
ATOM 1593 C CA . ARG B 1 101 ? -8.297 16.812 -17.562 1 54.75 101 ARG B CA 1
ATOM 1594 C C . ARG B 1 101 ? -7.711 16.172 -18.828 1 54.75 101 ARG B C 1
ATOM 1596 O O . ARG B 1 101 ? -8.18 16.438 -19.938 1 54.75 101 ARG B O 1
ATOM 1603 N N . ALA B 1 102 ? -6.754 15.43 -18.703 1 49.19 102 ALA B N 1
ATOM 1604 C CA . ALA B 1 102 ? -6.195 14.805 -19.891 1 49.19 102 ALA B CA 1
ATOM 1605 C C . ALA B 1 102 ? -7.152 13.758 -20.453 1 49.19 102 ALA B C 1
ATOM 1607 O O . ALA B 1 102 ? -7.074 13.414 -21.641 1 49.19 102 ALA B O 1
ATOM 1608 N N . ALA B 1 103 ? -7.855 13.164 -19.703 1 50.38 103 ALA B N 1
ATOM 1609 C CA . ALA B 1 103 ? -8.789 12.133 -20.156 1 50.38 103 ALA B CA 1
ATOM 1610 C C . ALA B 1 103 ? -10.078 12.758 -20.688 1 50.38 103 ALA B C 1
ATOM 1612 O O . ALA B 1 103 ? -10.898 12.07 -21.297 1 50.38 103 ALA B O 1
ATOM 1613 N N . SER B 1 104 ? -10.43 13.844 -20.406 1 38.16 104 SER B N 1
ATOM 1614 C CA . SER B 1 104 ? -11.617 14.477 -20.969 1 38.16 104 SER B CA 1
ATOM 1615 C C . SER B 1 104 ? -11.32 15.148 -22.297 1 38.16 104 SER B C 1
ATOM 1617 O O . SER B 1 104 ? -10.227 15.672 -22.5 1 38.16 104 SER B O 1
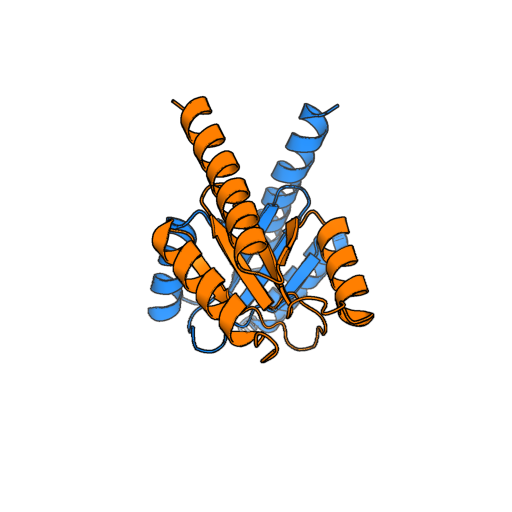#